Protein AF-A0A7Z0Q875-F1 (afdb_monomer)

Solvent-accessible surface area (backbone atoms only — not comparable to full-atom values): 11806 Å² total; per-residue (Å²): 141,84,88,82,81,82,79,84,76,78,66,76,66,61,63,55,56,53,55,59,56,62,68,72,67,71,73,80,78,76,86,66,82,82,68,66,84,81,60,68,90,63,85,74,82,88,53,84,86,43,73,67,39,52,44,59,70,94,70,75,72,74,51,96,77,54,92,65,69,73,63,56,49,52,52,51,47,52,50,38,37,48,47,17,36,56,19,32,34,28,87,96,45,49,70,34,46,32,83,89,55,56,68,81,57,76,100,52,60,31,11,60,32,49,46,81,42,68,65,45,55,58,38,76,94,74,42,82,50,54,62,84,74,52,81,63,33,73,38,70,78,34,41,92,75,27,98,56,67,83,66,55,86,57,51,86,74,92,72,80,74,79,72,78,81,84,80,80,76,86,81,82,79,89,87,78,86,134

Foldseek 3Di:
DDDDDDDDDPPPVVVVVVVVVVVVPPPPPPVDDDDDPPDDLDDDPDDQLDLQLLDQDRDQDDDPPNPDDSVRSVVSNVVSNVSNQQAFADPLDALGHDSVDRSPDPPGDGNVLRFDAPQQCQAPPRDGHDDGSDPDGPCVVVLVPDLHNPDDRNDHDDDDDPDPVPPDDDDDDDDDDD

Radius of gyration: 28.18 Å; Cα contacts (8 Å, |Δi|>4): 164; chains: 1; bounding box: 65×61×82 Å

Mean predicted aligned error: 15.25 Å

Sequence (178 aa):
MRNVRARYRFPTGALVAIWLLICRFSTAAAAQEACPSPVPLSVPPPNLSAPAATLVPSDVCIPASTPGNPIAFFDDYSWRAFIALVWPALSGQRGAPDPNQPIMAIDVPLVFETYKSDWETFQTNGTPPSAFDSNTSFWTSHPSLSPCPQAKRGDFCLHRYPSLATSVWPALGTWYPS

Organism: NCBI:txid2823807

pLDDT: mean 73.91, std 16.32, range [30.59, 94.81]

Structure (mmCIF, N/CA/C/O backbone):
data_AF-A0A7Z0Q875-F1
#
_entry.id   AF-A0A7Z0Q875-F1
#
loop_
_atom_site.group_PDB
_atom_site.id
_atom_site.type_symbol
_atom_site.label_atom_id
_atom_site.label_alt_id
_atom_site.label_comp_id
_atom_site.label_asym_id
_atom_site.label_entity_id
_atom_site.label_seq_id
_atom_site.pdbx_PDB_ins_code
_atom_site.Cartn_x
_atom_site.Cartn_y
_atom_site.Cartn_z
_atom_site.occupancy
_atom_site.B_iso_or_equiv
_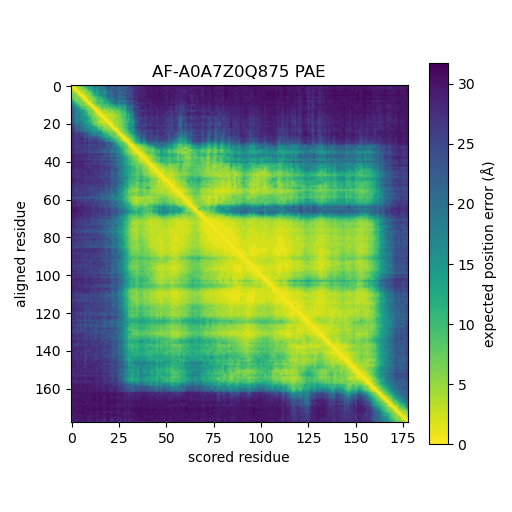atom_site.auth_seq_id
_atom_site.auth_comp_id
_atom_site.auth_asym_id
_atom_site.auth_atom_id
_atom_site.pdbx_PDB_model_num
ATOM 1 N N . MET A 1 1 ? 48.222 -22.210 62.711 1.00 41.66 1 MET A N 1
ATOM 2 C CA . MET A 1 1 ? 47.938 -21.403 61.503 1.00 41.66 1 MET A CA 1
ATOM 3 C C . MET A 1 1 ? 48.520 -22.125 60.287 1.00 41.66 1 MET A C 1
ATOM 5 O O . MET A 1 1 ? 49.732 -22.129 60.126 1.00 41.66 1 MET A O 1
ATOM 9 N N . ARG A 1 2 ? 47.699 -22.832 59.493 1.00 43.38 2 ARG A N 1
ATOM 10 C CA . ARG A 1 2 ? 48.126 -23.485 58.237 1.00 43.38 2 ARG A CA 1
ATOM 11 C C . ARG A 1 2 ? 47.447 -22.770 57.070 1.00 43.38 2 ARG A C 1
ATOM 13 O O . ARG A 1 2 ? 46.228 -22.791 56.970 1.00 43.38 2 ARG A O 1
ATOM 20 N N . ASN A 1 3 ? 48.249 -22.128 56.226 1.00 42.47 3 ASN A N 1
ATOM 21 C CA . ASN A 1 3 ? 47.802 -21.458 55.009 1.00 42.47 3 ASN A CA 1
ATOM 22 C C . ASN A 1 3 ? 47.548 -22.492 53.904 1.00 42.47 3 ASN A C 1
ATOM 24 O O . ASN A 1 3 ? 48.483 -23.165 53.470 1.00 42.47 3 ASN A O 1
ATOM 28 N N . VAL A 1 4 ? 46.307 -22.593 53.425 1.00 53.03 4 VAL A N 1
ATOM 29 C CA . VAL A 1 4 ? 45.954 -23.363 52.224 1.00 53.03 4 VAL A CA 1
ATOM 30 C C . VAL A 1 4 ? 45.915 -22.394 51.042 1.00 53.03 4 VAL A C 1
ATOM 32 O O . VAL A 1 4 ? 45.040 -21.538 50.962 1.00 53.03 4 VAL A O 1
ATOM 35 N N . ARG A 1 5 ? 46.880 -22.502 50.122 1.00 55.81 5 ARG A N 1
ATOM 36 C CA . ARG A 1 5 ? 46.852 -21.777 48.841 1.00 55.81 5 ARG A CA 1
ATOM 37 C C . ARG A 1 5 ? 46.064 -22.600 47.821 1.00 55.81 5 ARG A C 1
ATOM 39 O O . ARG A 1 5 ? 46.557 -23.626 47.354 1.00 55.81 5 ARG A O 1
ATOM 46 N N . ALA A 1 6 ? 44.865 -22.142 47.464 1.00 48.88 6 ALA A N 1
ATOM 47 C CA . ALA A 1 6 ? 44.088 -22.695 46.358 1.00 48.88 6 ALA A CA 1
ATOM 48 C C . ALA A 1 6 ? 44.759 -22.333 45.022 1.00 48.88 6 ALA A C 1
ATOM 50 O O . ALA A 1 6 ? 44.905 -21.160 44.682 1.00 48.88 6 ALA A O 1
ATOM 51 N N . ARG A 1 7 ? 45.197 -23.343 44.264 1.00 58.56 7 ARG A N 1
ATOM 52 C CA . ARG A 1 7 ? 45.667 -23.167 42.886 1.00 58.56 7 ARG A CA 1
ATOM 53 C C . ARG A 1 7 ? 44.452 -23.226 41.960 1.00 58.56 7 ARG A C 1
ATOM 55 O O . ARG A 1 7 ? 43.941 -24.311 41.701 1.00 58.56 7 ARG A O 1
ATOM 62 N N . TYR A 1 8 ? 44.000 -22.079 41.457 1.00 55.22 8 TYR A N 1
ATOM 63 C CA . TYR A 1 8 ? 43.028 -22.035 40.364 1.00 55.22 8 TYR A CA 1
ATOM 64 C C . TYR A 1 8 ? 43.712 -22.481 39.069 1.00 55.22 8 TYR A C 1
ATOM 66 O O . TYR A 1 8 ? 44.535 -21.765 38.500 1.00 55.22 8 TYR A O 1
ATOM 74 N N . ARG A 1 9 ? 43.396 -23.697 38.618 1.00 60.41 9 ARG A N 1
ATOM 75 C CA . ARG A 1 9 ? 43.806 -24.222 37.315 1.00 60.41 9 ARG A CA 1
ATOM 76 C C . ARG A 1 9 ? 42.690 -23.885 36.328 1.00 60.41 9 ARG A C 1
ATOM 78 O O . ARG A 1 9 ? 41.696 -24.598 36.263 1.00 60.41 9 ARG A O 1
ATOM 85 N N . PHE A 1 10 ? 42.824 -22.765 35.621 1.00 52.47 10 PHE A N 1
ATOM 86 C CA . PHE A 1 10 ? 41.885 -22.392 34.561 1.00 52.47 10 PHE A CA 1
ATOM 87 C C . PHE A 1 10 ? 41.946 -23.444 33.439 1.00 52.47 10 PHE A C 1
ATOM 89 O O . PHE A 1 10 ? 43.029 -23.671 32.891 1.00 52.47 10 PHE A O 1
ATOM 96 N N . PRO A 1 11 ? 40.835 -24.127 33.101 1.00 53.75 11 PRO A N 1
ATOM 97 C CA . PRO A 1 11 ? 40.831 -25.109 32.029 1.00 53.75 11 PRO A CA 1
ATOM 98 C C . PRO A 1 11 ? 40.880 -24.376 30.685 1.00 53.75 11 PRO A C 1
ATOM 100 O O . PRO A 1 11 ? 39.898 -23.792 30.233 1.00 53.75 11 PRO A O 1
ATOM 103 N N . THR A 1 12 ? 42.030 -24.436 30.021 1.00 56.25 12 THR A N 1
ATOM 104 C CA . THR A 1 12 ? 42.274 -23.892 28.673 1.00 56.25 12 THR A CA 1
ATOM 105 C C . THR A 1 12 ? 41.317 -24.436 27.601 1.00 56.25 12 THR A C 1
ATOM 107 O O . THR A 1 12 ? 41.170 -23.821 26.550 1.00 56.25 12 THR A O 1
ATOM 110 N N . GLY A 1 13 ? 40.612 -25.543 27.865 1.00 54.22 13 GLY A N 1
ATOM 111 C CA . GLY A 1 13 ? 39.627 -26.126 26.945 1.00 54.22 13 GLY A CA 1
ATOM 112 C C . GLY A 1 13 ? 38.305 -25.356 26.828 1.00 54.22 13 GLY A C 1
ATOM 113 O O . GLY A 1 13 ? 37.653 -25.434 25.790 1.00 54.22 13 GLY A O 1
ATOM 114 N N . ALA A 1 14 ? 37.911 -24.578 27.844 1.00 54.41 14 ALA A N 1
ATOM 115 C CA . ALA A 1 14 ? 36.612 -23.893 27.842 1.00 54.41 14 ALA A CA 1
ATOM 116 C C . ALA A 1 14 ? 36.557 -22.711 26.854 1.00 54.41 14 ALA A C 1
ATOM 118 O O . ALA A 1 14 ? 35.517 -22.451 26.256 1.00 54.41 14 ALA A O 1
ATOM 119 N N . LEU A 1 15 ? 37.683 -22.028 26.625 1.00 54.03 15 LEU A N 1
ATOM 120 C CA . LEU A 1 15 ? 37.751 -20.869 25.725 1.00 54.03 15 LEU A CA 1
ATOM 121 C C . LEU A 1 15 ? 37.732 -21.265 24.239 1.00 54.03 15 LEU A C 1
ATOM 123 O O . LEU A 1 15 ? 37.175 -20.539 23.419 1.00 54.03 15 LEU A O 1
ATOM 127 N N . VAL A 1 16 ? 38.274 -22.439 23.892 1.00 59.19 16 VAL A N 1
ATOM 128 C CA . VAL A 1 16 ? 38.272 -22.960 22.511 1.00 59.19 16 VAL A CA 1
ATOM 129 C C . VAL A 1 16 ? 36.871 -23.424 22.098 1.00 59.19 16 VAL A C 1
ATOM 131 O O . VAL A 1 16 ? 36.443 -23.175 20.972 1.00 59.19 16 VAL A O 1
ATOM 134 N N . ALA A 1 17 ? 36.120 -24.041 23.017 1.00 56.81 17 ALA A N 1
ATOM 135 C CA . ALA A 1 17 ? 34.749 -24.481 22.757 1.00 56.81 17 ALA A CA 1
ATOM 136 C C . ALA A 1 17 ? 33.788 -23.302 22.509 1.00 56.81 17 ALA A C 1
ATOM 138 O O . ALA A 1 17 ? 32.924 -23.392 21.640 1.00 56.81 17 ALA A O 1
ATOM 139 N N . ILE A 1 18 ? 33.976 -22.180 23.215 1.00 58.97 18 ILE A N 1
ATOM 140 C CA . ILE A 1 18 ? 33.187 -20.952 23.019 1.00 58.97 18 ILE A CA 1
ATOM 141 C C . ILE A 1 18 ? 33.501 -20.311 21.656 1.00 58.97 18 ILE A C 1
ATOM 143 O O . ILE A 1 18 ? 32.584 -19.903 20.950 1.00 58.97 18 ILE A O 1
ATOM 147 N N . TRP A 1 19 ? 34.769 -20.304 21.229 1.00 57.16 19 TRP A N 1
ATOM 148 C CA . TRP A 1 19 ? 35.164 -19.803 19.904 1.00 57.16 19 TRP A CA 1
ATOM 149 C C . TRP A 1 19 ? 34.600 -20.645 18.746 1.00 57.16 19 TRP A C 1
ATOM 151 O O . TRP A 1 19 ? 34.131 -20.098 17.750 1.00 57.16 19 TRP A O 1
ATOM 161 N N . LEU A 1 20 ? 34.572 -21.974 18.890 1.00 57.72 20 LEU A N 1
ATOM 162 C CA . LEU A 1 20 ? 33.989 -22.874 17.884 1.00 57.72 20 LEU A CA 1
ATOM 163 C C . LEU A 1 20 ? 32.456 -22.780 17.803 1.00 57.72 20 LEU A C 1
ATOM 165 O O . LEU A 1 20 ? 31.889 -23.024 16.737 1.00 57.72 20 LEU A O 1
ATOM 169 N N . LEU A 1 21 ? 31.786 -22.405 18.897 1.00 56.56 21 LEU A N 1
ATOM 170 C CA . LEU A 1 21 ? 30.341 -22.157 18.923 1.00 56.56 21 LEU A CA 1
ATOM 171 C C . LEU A 1 21 ? 29.965 -20.834 18.240 1.00 56.56 21 LEU A C 1
ATOM 173 O O . LEU A 1 21 ? 28.962 -20.793 17.535 1.00 56.56 21 LEU A O 1
ATOM 177 N N . ILE A 1 22 ? 30.786 -19.785 18.362 1.00 57.06 22 ILE A N 1
ATOM 178 C CA . ILE A 1 22 ? 30.522 -18.475 17.737 1.00 57.06 22 ILE A CA 1
ATOM 179 C C . ILE A 1 22 ? 30.646 -18.539 16.201 1.00 57.06 22 ILE A C 1
ATOM 181 O O . ILE A 1 22 ? 29.853 -17.920 15.497 1.00 57.06 22 ILE A O 1
ATOM 185 N N . CYS A 1 23 ? 31.549 -19.357 15.648 1.00 51.50 23 CYS A N 1
ATOM 186 C CA . CYS A 1 23 ? 31.702 -19.494 14.189 1.00 51.50 23 CYS A CA 1
ATOM 187 C C . CYS A 1 23 ? 30.622 -20.349 13.494 1.00 51.50 23 CYS A C 1
ATOM 189 O O . CYS A 1 23 ? 30.580 -20.382 12.265 1.00 51.50 23 CYS A O 1
ATOM 191 N N . ARG A 1 24 ? 29.751 -21.052 14.233 1.00 51.66 24 ARG A N 1
ATOM 192 C CA . ARG A 1 24 ? 28.657 -21.859 13.648 1.00 51.66 24 ARG A CA 1
ATOM 193 C C . ARG A 1 24 ? 27.359 -21.075 13.432 1.00 51.66 24 ARG A C 1
ATOM 195 O O . ARG A 1 24 ? 26.462 -21.596 12.779 1.00 51.66 24 ARG A O 1
ATOM 202 N N . PHE A 1 25 ? 27.273 -19.842 13.931 1.00 51.06 25 PHE A N 1
ATOM 203 C CA . PHE A 1 25 ? 26.105 -18.965 13.780 1.00 51.06 25 PHE A CA 1
ATOM 204 C C . PHE A 1 25 ? 26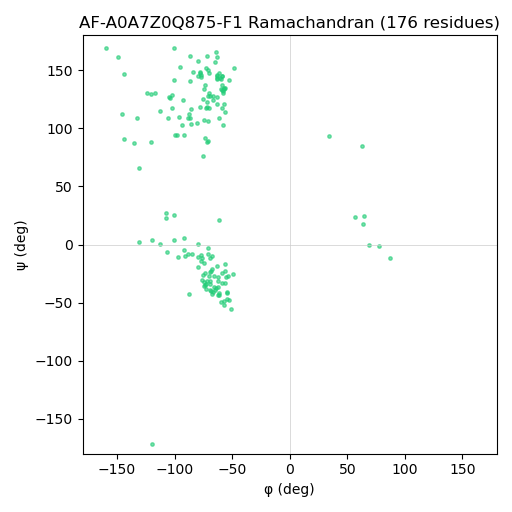.339 -17.811 12.797 1.00 51.06 25 PHE A C 1
ATOM 206 O O . PHE A 1 25 ? 25.684 -16.778 12.884 1.00 51.06 25 PHE A O 1
ATOM 213 N N . SER A 1 26 ? 27.232 -17.979 11.819 1.00 50.88 26 SER A N 1
ATOM 214 C CA . SER A 1 26 ? 27.236 -17.110 10.641 1.00 50.88 26 SER A CA 1
ATOM 215 C C . SER A 1 26 ? 26.074 -17.508 9.734 1.00 50.88 26 SER A C 1
ATOM 217 O O . SER A 1 26 ? 26.259 -18.185 8.724 1.00 50.88 26 SER A O 1
ATOM 219 N N . THR A 1 27 ? 24.851 -17.123 10.100 1.00 58.81 27 THR A N 1
ATOM 220 C CA . THR A 1 27 ? 23.771 -17.037 9.117 1.00 58.81 27 THR A CA 1
ATOM 221 C C . THR A 1 27 ? 24.214 -16.008 8.090 1.00 58.81 27 THR A C 1
ATOM 223 O O . THR A 1 27 ? 24.307 -14.822 8.404 1.00 58.81 27 THR A O 1
ATOM 226 N N . ALA A 1 28 ? 24.550 -16.461 6.883 1.00 58.28 28 ALA A N 1
ATOM 227 C CA . ALA A 1 28 ? 24.697 -15.570 5.748 1.00 58.28 28 ALA A CA 1
ATOM 228 C C . ALA A 1 28 ? 23.356 -14.847 5.581 1.00 58.28 28 ALA A C 1
ATOM 230 O O . ALA A 1 28 ? 22.371 -15.440 5.145 1.00 58.28 28 ALA A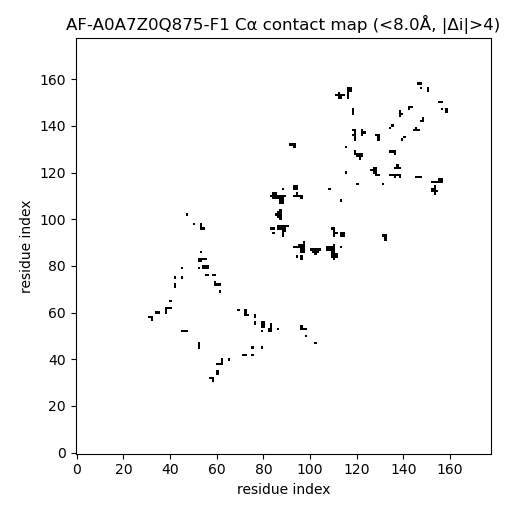 O 1
ATOM 231 N N . ALA A 1 29 ? 23.297 -13.591 6.014 1.00 50.16 29 ALA A N 1
ATOM 232 C CA . ALA A 1 29 ? 22.167 -12.725 5.749 1.00 50.16 29 ALA A CA 1
ATOM 233 C C . ALA A 1 29 ? 22.208 -12.386 4.256 1.00 50.16 29 ALA A C 1
ATOM 235 O O . ALA A 1 29 ? 22.860 -11.429 3.843 1.00 50.16 29 ALA A O 1
ATOM 236 N N . ALA A 1 30 ? 21.562 -13.205 3.428 1.00 53.69 30 ALA A N 1
ATOM 237 C CA . ALA A 1 30 ? 21.186 -12.785 2.088 1.00 53.69 30 ALA A CA 1
ATOM 238 C C . ALA A 1 30 ? 20.033 -11.785 2.252 1.00 53.69 30 ALA A C 1
ATOM 240 O O . ALA A 1 30 ? 18.875 -12.174 2.341 1.00 53.69 30 ALA A O 1
ATOM 241 N N . ALA A 1 31 ? 20.374 -10.505 2.420 1.00 59.62 31 ALA A N 1
ATOM 242 C CA . ALA A 1 31 ? 19.398 -9.432 2.612 1.00 59.62 31 ALA A CA 1
ATOM 243 C C . ALA A 1 31 ? 18.712 -9.004 1.300 1.00 59.62 31 ALA A C 1
ATOM 245 O O . ALA A 1 31 ? 17.684 -8.339 1.355 1.00 59.62 31 ALA A O 1
ATOM 246 N N . GLN A 1 32 ? 19.254 -9.409 0.145 1.00 57.75 32 GLN A N 1
ATOM 247 C CA . GLN A 1 32 ? 18.769 -9.019 -1.176 1.00 57.75 32 GLN A CA 1
ATOM 248 C C . GLN A 1 32 ? 18.346 -10.249 -1.988 1.00 57.75 32 GLN A C 1
ATOM 250 O O . GLN A 1 32 ? 19.120 -11.205 -2.106 1.00 57.75 32 GLN A O 1
ATOM 255 N N . GLU A 1 33 ? 17.141 -10.224 -2.566 1.00 66.69 33 GLU A N 1
ATOM 256 C CA . GLU A 1 33 ? 16.760 -11.199 -3.590 1.00 66.69 33 GLU A CA 1
ATOM 257 C C . GLU A 1 33 ? 17.665 -11.055 -4.820 1.00 66.69 33 GLU A C 1
ATOM 259 O O . GLU A 1 33 ? 18.080 -9.960 -5.201 1.00 66.69 33 GLU A O 1
ATOM 264 N N . ALA A 1 34 ? 18.008 -12.185 -5.441 1.00 68.56 34 ALA A N 1
ATOM 265 C CA . ALA A 1 34 ? 18.858 -12.182 -6.621 1.00 68.56 34 ALA A CA 1
ATOM 266 C C . ALA A 1 34 ? 18.107 -11.585 -7.817 1.00 68.56 34 ALA A C 1
ATOM 268 O O . ALA A 1 34 ? 17.000 -12.013 -8.147 1.00 68.56 34 ALA A O 1
ATOM 269 N N . CYS A 1 35 ? 18.739 -10.633 -8.500 1.00 71.81 35 CYS A N 1
ATOM 270 C CA . CYS A 1 35 ? 18.150 -10.012 -9.674 1.00 71.81 35 CYS A CA 1
ATOM 271 C C . CYS A 1 35 ? 17.877 -11.019 -10.799 1.00 71.81 35 CYS A C 1
ATOM 273 O O . CYS A 1 35 ? 18.698 -11.914 -11.040 1.00 71.81 35 CYS A O 1
ATOM 275 N N . PRO A 1 36 ? 16.764 -10.853 -11.538 1.00 72.31 36 PRO A N 1
ATOM 276 C CA . PRO A 1 36 ? 16.493 -11.667 -12.710 1.00 72.31 36 PRO A CA 1
ATOM 277 C C . PRO A 1 36 ? 17.617 -11.486 -13.738 1.00 72.31 36 PRO A C 1
ATOM 279 O O . PRO A 1 36 ? 18.055 -10.370 -14.018 1.00 72.31 36 PRO A O 1
ATOM 282 N N . SER A 1 37 ? 18.097 -12.603 -14.286 1.00 71.75 37 SER A N 1
ATOM 283 C CA . SER A 1 37 ? 19.141 -12.631 -15.310 1.00 71.75 37 SER A CA 1
ATOM 284 C C . SER A 1 37 ? 18.519 -12.944 -16.677 1.00 71.75 37 SER A C 1
ATOM 286 O O . SER A 1 37 ? 17.831 -13.962 -16.789 1.00 71.75 37 SER A O 1
ATOM 288 N N . PRO A 1 38 ? 18.753 -12.127 -17.721 1.00 72.38 38 PRO A N 1
ATOM 289 C CA . PRO A 1 38 ? 19.598 -10.931 -17.739 1.00 72.38 38 PRO A CA 1
ATOM 290 C C . PRO A 1 38 ? 18.904 -9.700 -17.135 1.00 72.38 38 PRO A C 1
ATOM 292 O O . PRO A 1 38 ? 17.708 -9.491 -17.335 1.00 72.38 38 PRO A O 1
ATOM 295 N N . VAL A 1 39 ? 19.674 -8.844 -16.455 1.00 70.19 39 VAL A N 1
ATOM 296 C CA . VAL A 1 39 ? 19.160 -7.553 -15.973 1.00 70.19 39 VAL A CA 1
ATOM 297 C C . VAL A 1 39 ? 18.958 -6.623 -17.180 1.00 70.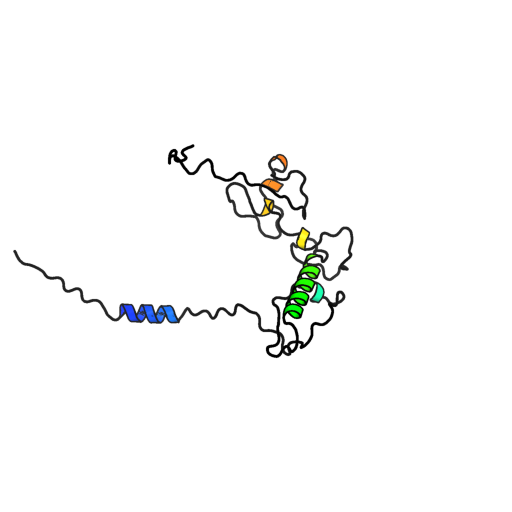19 39 VAL A C 1
ATOM 299 O O . VAL A 1 39 ? 19.894 -6.465 -17.973 1.00 70.19 39 VAL A O 1
ATOM 302 N N . PRO A 1 40 ? 17.775 -6.005 -17.356 1.00 70.44 40 PRO A N 1
ATOM 303 C CA . PRO A 1 40 ? 17.530 -5.083 -18.461 1.00 70.44 40 PRO A CA 1
ATOM 304 C C . PRO A 1 40 ? 18.509 -3.902 -18.439 1.00 70.44 40 PRO A C 1
ATOM 306 O O . PRO A 1 40 ? 18.710 -3.270 -17.406 1.00 70.44 40 PRO A O 1
ATOM 309 N N . LEU A 1 41 ? 19.097 -3.574 -19.594 1.00 70.31 41 LEU A N 1
ATOM 310 C CA . LEU A 1 41 ? 20.022 -2.436 -19.741 1.00 70.31 41 LEU A CA 1
ATOM 311 C C . LEU A 1 41 ? 19.307 -1.073 -19.780 1.00 70.31 41 LEU A C 1
ATOM 313 O O . LEU A 1 41 ? 19.956 -0.032 -19.704 1.00 70.31 41 LEU A O 1
ATOM 317 N N . SER A 1 42 ? 17.980 -1.078 -19.913 1.00 73.38 42 SER A N 1
ATOM 318 C CA . SER A 1 42 ? 17.122 0.105 -19.935 1.00 73.38 42 SER A CA 1
ATOM 319 C C . SER A 1 42 ? 15.801 -0.190 -19.233 1.00 73.38 42 SER A C 1
ATOM 321 O O . SER A 1 42 ? 15.282 -1.303 -19.343 1.00 73.38 42 SER A O 1
ATOM 323 N N . VAL A 1 43 ? 15.234 0.820 -18.579 1.00 76.81 43 VAL A N 1
ATOM 324 C CA . VAL A 1 43 ? 13.920 0.748 -17.932 1.00 76.81 43 VAL A CA 1
ATOM 325 C C . VAL A 1 43 ? 12.815 0.732 -18.998 1.00 76.81 43 VAL A C 1
ATOM 327 O O . VAL A 1 43 ? 12.706 1.699 -19.759 1.00 76.81 43 VAL A O 1
ATOM 330 N N . PRO A 1 44 ? 12.006 -0.339 -19.104 1.00 76.31 44 PRO A N 1
ATOM 331 C CA . PRO A 1 44 ? 10.840 -0.339 -19.977 1.00 76.31 44 PRO A CA 1
ATOM 332 C C . PRO A 1 44 ? 9.726 0.546 -19.391 1.00 76.31 44 PRO A C 1
ATOM 334 O O . PRO A 1 44 ? 9.624 0.674 -18.173 1.00 76.31 44 PRO A O 1
ATOM 337 N N . PRO A 1 45 ? 8.846 1.130 -20.223 1.00 78.19 45 PRO A N 1
ATOM 338 C CA . PRO A 1 45 ? 7.683 1.847 -19.715 1.00 78.19 45 PRO A CA 1
ATOM 339 C C . PRO A 1 45 ? 6.760 0.906 -18.912 1.00 78.19 45 PRO A C 1
ATOM 341 O O . PRO A 1 45 ? 6.638 -0.276 -19.256 1.00 78.19 45 PRO A O 1
ATOM 344 N N . PRO A 1 46 ? 6.070 1.413 -17.873 1.00 78.69 46 PRO A N 1
ATOM 345 C CA . PRO A 1 46 ? 5.177 0.608 -17.046 1.00 78.69 46 PRO A CA 1
ATOM 346 C C . PRO A 1 46 ? 4.004 0.070 -17.875 1.00 78.69 46 PRO A C 1
ATOM 348 O O . PRO A 1 46 ? 3.280 0.826 -18.525 1.00 78.69 46 PRO A O 1
ATOM 351 N N . ASN A 1 47 ? 3.788 -1.246 -17.832 1.00 83.19 47 ASN A N 1
ATOM 352 C CA . ASN A 1 47 ? 2.663 -1.896 -18.501 1.00 83.19 47 ASN A CA 1
ATOM 353 C C . ASN A 1 47 ? 1.518 -2.143 -17.513 1.00 83.19 47 ASN A C 1
ATOM 355 O O . ASN A 1 47 ? 1.477 -3.184 -16.863 1.00 83.19 47 ASN A O 1
ATOM 359 N N . LEU A 1 48 ? 0.561 -1.215 -17.457 1.00 84.44 48 LEU A N 1
ATOM 360 C CA . LEU A 1 48 ? -0.611 -1.303 -16.574 1.00 84.44 48 LEU A CA 1
ATOM 361 C C . LEU A 1 48 ? -1.584 -2.439 -16.939 1.00 84.44 48 LEU A C 1
ATOM 363 O O . LEU A 1 48 ? -2.512 -2.705 -16.193 1.00 84.44 48 LEU A O 1
ATOM 367 N N . SER A 1 49 ? -1.420 -3.101 -18.086 1.00 82.50 49 SER A N 1
ATOM 368 C CA . SER A 1 49 ? -2.256 -4.251 -18.467 1.00 82.50 49 SER A CA 1
ATOM 369 C C . SER A 1 49 ? -1.672 -5.590 -18.011 1.00 82.50 49 SER A C 1
ATOM 371 O O . SER A 1 49 ? -2.332 -6.619 -18.127 1.00 82.50 49 SER A O 1
ATOM 373 N N . ALA A 1 50 ? -0.427 -5.608 -17.527 1.00 80.44 50 ALA A N 1
ATOM 374 C CA . ALA A 1 50 ? 0.206 -6.822 -17.033 1.00 80.44 50 ALA A CA 1
ATOM 375 C C . ALA A 1 50 ? -0.139 -7.045 -15.549 1.00 80.44 50 ALA A C 1
ATOM 377 O O . ALA A 1 50 ? -0.052 -6.095 -14.773 1.00 80.44 50 ALA A O 1
ATOM 378 N N . PRO A 1 51 ? -0.393 -8.293 -15.103 1.00 76.12 51 PRO A N 1
ATOM 379 C CA . PRO A 1 51 ? -0.591 -8.595 -13.681 1.00 76.12 51 PRO A CA 1
ATOM 380 C C . PRO A 1 51 ? 0.571 -8.135 -12.793 1.00 76.12 51 PRO A C 1
ATOM 382 O O . PRO A 1 51 ? 0.377 -7.796 -11.637 1.00 76.12 51 PRO A O 1
ATOM 385 N N . ALA A 1 52 ? 1.788 -8.066 -13.340 1.00 79.62 52 ALA A N 1
ATOM 386 C CA . ALA A 1 52 ? 2.960 -7.571 -12.623 1.00 79.62 52 ALA A CA 1
ATOM 387 C C . ALA A 1 52 ? 2.862 -6.090 -12.203 1.00 79.62 52 ALA A C 1
ATOM 389 O O . ALA A 1 52 ? 3.613 -5.677 -11.325 1.00 79.62 52 ALA A O 1
ATOM 390 N N . ALA A 1 53 ? 1.966 -5.294 -12.801 1.00 81.31 53 ALA A N 1
ATOM 391 C CA . ALA A 1 53 ? 1.746 -3.900 -12.409 1.00 81.31 53 ALA A CA 1
ATOM 392 C C . ALA A 1 53 ? 1.116 -3.761 -11.018 1.00 81.31 53 ALA A C 1
ATOM 394 O O . ALA A 1 53 ? 1.252 -2.713 -10.395 1.00 81.31 53 ALA A O 1
ATOM 395 N N . THR A 1 54 ? 0.460 -4.812 -10.521 1.00 84.31 54 THR A N 1
ATOM 396 C CA . THR A 1 54 ? -0.122 -4.820 -9.178 1.00 84.31 54 THR A CA 1
ATOM 397 C C . THR A 1 54 ? 0.890 -5.211 -8.103 1.00 84.31 54 THR A C 1
ATOM 399 O O . THR A 1 54 ? 0.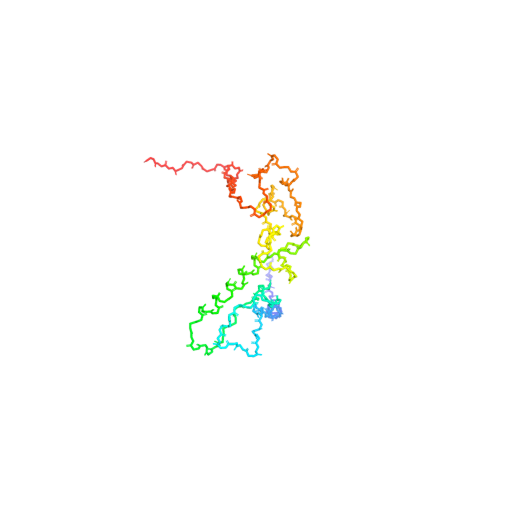603 -5.111 -6.918 1.00 84.31 54 THR A O 1
ATOM 402 N N . LEU A 1 55 ? 2.095 -5.644 -8.474 1.00 86.25 55 LEU A N 1
ATOM 403 C CA . LEU A 1 55 ? 3.094 -6.115 -7.522 1.00 86.25 55 LEU A CA 1
ATOM 404 C C . LEU A 1 55 ? 4.154 -5.040 -7.282 1.00 86.25 55 LEU A C 1
ATOM 406 O O . LEU A 1 55 ? 4.774 -4.538 -8.223 1.00 86.25 55 LEU A O 1
ATOM 410 N N . VAL A 1 56 ? 4.410 -4.735 -6.008 1.00 86.25 56 VAL A N 1
ATOM 411 C CA . VAL A 1 56 ? 5.596 -3.966 -5.619 1.00 86.25 56 VAL A CA 1
ATOM 412 C C . VAL A 1 56 ? 6.821 -4.840 -5.911 1.00 86.25 56 VAL A C 1
ATOM 414 O O . VAL A 1 56 ? 6.869 -5.977 -5.434 1.00 86.25 56 VAL A O 1
ATOM 417 N N . PRO A 1 57 ? 7.800 -4.367 -6.703 1.00 84.00 57 PRO A N 1
ATOM 418 C CA . PRO A 1 57 ? 9.037 -5.114 -6.909 1.00 84.00 57 PRO A CA 1
ATOM 419 C C . PRO A 1 57 ? 9.733 -5.341 -5.564 1.00 84.00 57 PRO A C 1
ATOM 421 O O . PRO A 1 57 ? 9.681 -4.474 -4.698 1.00 84.00 57 PRO A O 1
ATOM 424 N N . SER A 1 58 ? 10.397 -6.479 -5.374 1.00 83.81 58 SER A N 1
ATOM 425 C CA . SER A 1 58 ? 11.118 -6.743 -4.124 1.00 83.81 58 SER A CA 1
ATOM 426 C C . SER A 1 58 ? 12.346 -5.850 -3.950 1.00 83.81 58 SER A C 1
ATOM 428 O O . SER A 1 58 ? 12.689 -5.507 -2.821 1.00 83.81 58 SER A O 1
ATOM 430 N N . ASP A 1 59 ? 12.991 -5.459 -5.054 1.00 82.38 59 ASP A N 1
ATOM 431 C CA . ASP A 1 59 ? 14.187 -4.624 -5.038 1.00 82.38 59 ASP A CA 1
ATOM 432 C C . ASP A 1 59 ? 14.450 -3.906 -6.377 1.00 82.38 59 ASP A C 1
ATOM 434 O O . ASP A 1 59 ? 13.835 -4.200 -7.411 1.00 82.38 59 ASP A O 1
ATOM 438 N N . VAL A 1 60 ? 15.398 -2.966 -6.358 1.00 83.62 60 VAL A N 1
ATOM 439 C CA . VAL A 1 60 ? 15.947 -2.283 -7.530 1.00 83.62 60 VAL A CA 1
ATOM 440 C C . VAL A 1 60 ? 17.119 -3.077 -8.102 1.00 83.62 60 VAL A C 1
ATOM 442 O O . VAL A 1 60 ? 18.208 -3.130 -7.535 1.00 83.62 60 VAL A O 1
ATOM 445 N N . CYS A 1 61 ? 16.934 -3.625 -9.298 1.00 80.25 61 CYS A N 1
ATOM 446 C CA . CYS A 1 61 ? 17.990 -4.346 -9.997 1.00 80.25 61 CYS A CA 1
ATOM 447 C C . CYS A 1 61 ? 18.771 -3.442 -10.947 1.00 80.25 61 CYS A C 1
ATOM 449 O O . CYS A 1 61 ? 18.312 -3.150 -12.050 1.00 80.25 61 CYS A O 1
ATOM 451 N N . ILE A 1 62 ? 19.973 -3.036 -10.528 1.00 78.12 62 ILE A N 1
ATOM 452 C CA . ILE A 1 62 ? 20.873 -2.182 -11.312 1.00 78.12 62 ILE A CA 1
ATOM 453 C C . ILE A 1 62 ? 21.984 -3.048 -11.933 1.00 78.12 62 ILE A C 1
ATOM 455 O O . ILE A 1 62 ? 22.783 -3.634 -11.197 1.00 78.12 62 ILE A O 1
ATOM 459 N N . PRO A 1 63 ? 22.088 -3.138 -13.272 1.00 76.94 63 PRO A N 1
ATOM 460 C CA . PRO A 1 63 ? 23.210 -3.809 -13.919 1.00 76.94 63 PRO A CA 1
ATOM 461 C C . PRO A 1 63 ? 24.550 -3.166 -13.534 1.00 76.94 63 PRO A C 1
ATOM 463 O O . PRO A 1 63 ? 24.698 -1.943 -13.581 1.00 76.94 63 PRO A O 1
ATOM 466 N N . ALA A 1 64 ? 25.569 -3.985 -13.252 1.00 75.06 64 ALA A N 1
ATOM 467 C CA . ALA A 1 64 ? 26.915 -3.503 -12.914 1.00 75.06 64 ALA A CA 1
ATOM 468 C C . ALA A 1 64 ? 27.554 -2.635 -14.020 1.00 75.06 64 ALA A C 1
ATOM 470 O O . ALA A 1 64 ? 28.416 -1.808 -13.740 1.00 75.06 64 ALA A O 1
ATOM 471 N N . SER A 1 65 ? 27.127 -2.813 -15.273 1.00 70.94 65 SER A N 1
ATOM 472 C CA . SER A 1 65 ? 27.632 -2.105 -16.453 1.00 70.94 65 SER A CA 1
ATOM 473 C C . SER A 1 65 ? 26.656 -1.065 -17.008 1.00 70.94 65 SER A C 1
ATOM 475 O O . SER A 1 65 ? 26.729 -0.752 -18.194 1.00 70.94 65 SER A O 1
ATOM 477 N N . THR A 1 66 ? 25.726 -0.554 -16.193 1.00 68.88 66 THR A N 1
ATOM 478 C CA . THR A 1 66 ? 24.728 0.432 -16.636 1.00 68.88 66 THR A CA 1
ATOM 479 C C . THR A 1 66 ? 25.418 1.668 -17.236 1.00 68.88 66 THR A C 1
ATOM 481 O O . THR A 1 66 ? 26.078 2.402 -16.504 1.00 68.88 66 THR A O 1
ATOM 484 N N . PRO A 1 67 ? 25.268 1.942 -18.547 1.00 65.38 67 PRO A N 1
ATOM 485 C CA . PRO A 1 67 ? 25.922 3.079 -19.202 1.00 65.38 67 PRO A CA 1
ATOM 486 C C . PRO A 1 67 ? 25.204 4.423 -18.958 1.00 65.38 67 PRO A C 1
ATOM 488 O O . PRO A 1 67 ? 25.622 5.449 -19.487 1.00 65.38 67 PRO A O 1
ATOM 491 N N . GLY A 1 68 ? 24.108 4.419 -18.193 1.00 70.88 68 GLY A N 1
ATOM 492 C CA . GLY A 1 68 ? 23.258 5.574 -17.897 1.00 70.88 68 GLY A CA 1
ATOM 493 C C . GLY A 1 68 ? 23.181 5.911 -16.405 1.00 70.88 68 GLY A C 1
ATOM 494 O O . GLY A 1 68 ? 23.903 5.351 -15.587 1.00 70.88 68 GLY A O 1
ATOM 495 N N . ASN A 1 69 ? 22.287 6.839 -16.051 1.00 77.81 69 ASN A N 1
ATOM 496 C CA . ASN A 1 69 ? 22.086 7.273 -14.669 1.00 77.81 69 ASN A CA 1
ATOM 497 C C . ASN A 1 69 ? 21.373 6.175 -13.848 1.00 77.81 69 ASN A C 1
ATOM 499 O O . ASN A 1 69 ? 20.217 5.870 -14.155 1.00 77.81 69 ASN A O 1
ATOM 503 N N . PRO A 1 70 ? 21.997 5.620 -12.788 1.00 79.50 70 PRO A N 1
ATOM 504 C CA . PRO A 1 70 ? 21.373 4.615 -11.923 1.00 79.50 70 PRO A CA 1
ATOM 505 C C . PRO A 1 70 ? 20.049 5.070 -11.290 1.00 79.50 70 PRO A C 1
ATOM 507 O O . PRO A 1 70 ? 19.215 4.231 -10.961 1.00 79.50 70 PRO A O 1
ATOM 510 N N . ILE A 1 71 ? 19.826 6.387 -11.176 1.00 84.94 71 ILE A N 1
ATOM 511 C CA . ILE A 1 71 ? 18.574 6.974 -10.673 1.00 84.94 71 ILE A CA 1
ATOM 512 C C . ILE A 1 71 ? 17.360 6.495 -11.482 1.00 84.94 71 ILE A C 1
ATOM 514 O O . ILE A 1 71 ? 16.315 6.255 -10.893 1.00 84.94 71 ILE A O 1
ATOM 518 N N . ALA A 1 72 ? 17.499 6.234 -12.786 1.00 84.06 72 ALA A N 1
ATOM 519 C CA . ALA A 1 72 ? 16.380 5.775 -13.615 1.00 84.06 72 ALA A CA 1
ATOM 520 C C . ALA A 1 72 ? 15.756 4.455 -13.118 1.00 84.06 72 ALA A C 1
ATOM 522 O O . ALA A 1 72 ? 14.549 4.263 -13.228 1.00 84.06 72 ALA A O 1
ATOM 523 N N . PHE A 1 73 ? 16.558 3.553 -12.541 1.00 84.50 73 PHE A N 1
ATOM 524 C CA . PHE A 1 73 ? 16.063 2.291 -11.979 1.00 84.50 73 PHE A CA 1
ATOM 525 C C . PHE A 1 73 ? 15.311 2.514 -10.665 1.00 84.50 73 PHE A C 1
ATOM 527 O O . PHE A 1 73 ? 14.329 1.829 -10.384 1.00 84.50 73 PHE A O 1
ATOM 534 N N . PHE A 1 74 ? 15.755 3.488 -9.868 1.00 86.50 74 PHE A N 1
ATOM 535 C CA . PHE A 1 74 ? 15.047 3.890 -8.659 1.00 86.50 74 PHE A CA 1
ATOM 536 C C . PHE A 1 74 ? 13.729 4.600 -8.991 1.00 86.50 74 PHE A C 1
ATOM 538 O O . PHE A 1 74 ? 12.722 4.350 -8.330 1.00 86.50 74 PHE A O 1
ATOM 545 N N . ASP A 1 75 ? 13.712 5.433 -10.033 1.00 88.50 75 ASP A N 1
ATOM 546 C CA . ASP A 1 75 ? 12.499 6.083 -10.532 1.00 88.50 75 ASP A CA 1
ATOM 547 C C . ASP A 1 75 ? 11.478 5.042 -11.025 1.00 88.50 75 ASP A C 1
ATOM 549 O O . ASP A 1 75 ? 10.306 5.126 -10.659 1.00 88.50 75 ASP A O 1
ATOM 553 N N . ASP A 1 76 ? 11.917 4.015 -11.772 1.00 86.69 76 ASP A N 1
ATOM 554 C CA . ASP A 1 76 ? 11.063 2.883 -12.182 1.00 86.69 76 ASP A CA 1
ATOM 555 C C . ASP A 1 76 ? 10.448 2.168 -10.983 1.00 86.69 76 ASP A C 1
ATOM 557 O O . ASP A 1 76 ? 9.232 1.984 -10.904 1.00 86.69 76 ASP A O 1
ATOM 561 N N . TYR A 1 77 ? 11.294 1.783 -10.028 1.00 88.00 77 TYR A N 1
ATOM 562 C CA . TYR A 1 77 ? 10.858 1.113 -8.812 1.00 88.00 77 TYR A CA 1
ATOM 563 C C . TYR A 1 77 ? 9.840 1.959 -8.050 1.00 88.00 77 TYR A C 1
ATOM 565 O O . TYR A 1 77 ? 8.773 1.465 -7.690 1.00 88.00 77 TYR A O 1
ATOM 573 N N . SER A 1 78 ? 10.145 3.243 -7.850 1.00 90.75 78 SER A N 1
ATOM 574 C CA . SER A 1 78 ? 9.286 4.178 -7.124 1.00 90.75 78 SER A CA 1
ATOM 575 C C . SER A 1 78 ? 7.934 4.327 -7.814 1.00 90.75 78 SER A C 1
ATOM 577 O O . SER A 1 78 ? 6.896 4.310 -7.153 1.00 90.75 78 SER A O 1
ATOM 579 N N . TRP A 1 79 ? 7.928 4.407 -9.147 1.00 89.88 79 TRP A N 1
ATOM 580 C CA . TRP A 1 79 ? 6.701 4.504 -9.926 1.00 89.88 79 TRP A CA 1
ATOM 581 C C . TRP A 1 79 ? 5.867 3.222 -9.869 1.00 89.88 79 TRP A C 1
ATOM 583 O O . TRP A 1 79 ? 4.654 3.281 -9.676 1.00 89.88 79 TRP A O 1
ATOM 593 N N . ARG A 1 80 ? 6.499 2.050 -9.967 1.00 89.75 80 ARG A N 1
ATOM 594 C CA . ARG A 1 80 ? 5.817 0.749 -9.857 1.00 89.75 80 ARG A CA 1
ATOM 595 C C . ARG A 1 80 ? 5.267 0.508 -8.454 1.00 89.75 80 ARG A C 1
ATOM 597 O O . ARG A 1 80 ? 4.134 0.054 -8.321 1.00 89.75 80 ARG A O 1
ATOM 604 N N . ALA A 1 81 ? 6.028 0.864 -7.421 1.00 90.88 81 ALA A N 1
ATOM 605 C CA . ALA A 1 81 ? 5.567 0.819 -6.039 1.00 90.88 81 ALA A CA 1
ATOM 606 C C . ALA A 1 81 ? 4.367 1.753 -5.825 1.00 90.88 81 ALA A C 1
ATOM 608 O O . ALA A 1 81 ? 3.376 1.352 -5.218 1.00 90.88 81 ALA A O 1
ATOM 609 N N . PHE A 1 82 ? 4.420 2.969 -6.376 1.00 92.00 82 PHE A N 1
ATOM 610 C CA . PHE A 1 82 ? 3.297 3.901 -6.341 1.00 92.00 82 PHE A CA 1
ATOM 611 C C . PHE A 1 82 ? 2.054 3.326 -7.032 1.00 92.00 82 PHE A C 1
ATOM 613 O O . PHE A 1 82 ? 0.991 3.304 -6.417 1.00 92.00 82 PHE A O 1
ATOM 620 N N . ILE A 1 83 ? 2.189 2.797 -8.256 1.00 91.44 83 ILE A N 1
ATOM 621 C CA . ILE A 1 83 ? 1.090 2.155 -9.002 1.00 91.44 83 ILE A CA 1
ATOM 622 C C . ILE A 1 83 ? 0.443 1.035 -8.182 1.00 91.44 83 ILE A C 1
ATOM 624 O O . ILE A 1 83 ? -0.781 0.988 -8.088 1.00 91.44 83 ILE A O 1
ATOM 628 N N . ALA A 1 84 ? 1.242 0.161 -7.567 1.00 91.00 84 ALA A N 1
ATOM 629 C CA . ALA A 1 84 ? 0.726 -0.936 -6.753 1.00 91.00 84 ALA A CA 1
ATOM 630 C C . ALA A 1 84 ? -0.064 -0.436 -5.528 1.00 91.00 84 ALA A C 1
ATOM 632 O O . ALA A 1 84 ? -1.083 -1.024 -5.171 1.00 91.00 84 ALA A O 1
ATOM 633 N N . LEU A 1 85 ? 0.362 0.672 -4.908 1.00 92.44 85 LEU A N 1
ATOM 634 C CA . LEU A 1 85 ? -0.332 1.278 -3.767 1.00 92.44 85 LEU A CA 1
ATOM 635 C C . LEU A 1 85 ? -1.642 1.975 -4.154 1.00 92.44 85 LEU A C 1
ATOM 637 O O . LEU A 1 85 ? -2.578 1.975 -3.355 1.00 92.44 85 LEU A O 1
ATOM 641 N N . VAL A 1 86 ? -1.716 2.571 -5.347 1.00 92.88 86 VAL A N 1
ATOM 642 C CA . VAL A 1 86 ? -2.933 3.232 -5.854 1.00 92.88 86 VAL A CA 1
ATOM 643 C C . VAL A 1 86 ? -3.820 2.305 -6.683 1.00 92.88 86 VAL A C 1
ATOM 645 O O . VAL A 1 86 ? -4.803 2.758 -7.260 1.00 92.88 86 VAL A O 1
ATOM 648 N N . TRP A 1 87 ? -3.492 1.017 -6.763 1.00 94.31 87 TRP A N 1
ATOM 649 C CA . TRP A 1 87 ? -4.361 0.030 -7.391 1.00 94.31 87 TRP A CA 1
ATOM 650 C C . TRP A 1 87 ? -5.603 -0.215 -6.517 1.00 94.31 87 TRP A C 1
ATOM 652 O O . TRP A 1 87 ? -5.505 -0.119 -5.288 1.00 94.31 87 TRP A O 1
ATOM 662 N N . PRO A 1 88 ? -6.765 -0.567 -7.098 1.00 94.81 88 PRO A N 1
ATOM 663 C CA . PRO A 1 88 ? -7.914 -1.008 -6.315 1.00 94.81 88 PRO A CA 1
ATOM 664 C C . PRO A 1 88 ? -7.573 -2.208 -5.429 1.00 94.81 88 PRO A C 1
ATOM 666 O O . PRO A 1 88 ? -6.938 -3.168 -5.872 1.00 94.81 88 PRO A O 1
ATOM 669 N N . ALA A 1 89 ? -7.992 -2.158 -4.170 1.00 93.38 89 ALA A N 1
ATOM 670 C CA . ALA A 1 89 ? -7.713 -3.205 -3.204 1.00 93.38 89 ALA A CA 1
ATOM 671 C C . ALA A 1 89 ? -8.622 -4.425 -3.391 1.00 93.38 89 ALA A C 1
ATOM 673 O O . ALA A 1 89 ? -9.805 -4.315 -3.725 1.00 93.38 89 ALA A O 1
ATOM 674 N N . LEU A 1 90 ? -8.075 -5.597 -3.088 1.00 93.12 90 LEU A N 1
ATOM 675 C CA . LEU A 1 90 ? -8.809 -6.847 -3.043 1.00 93.12 90 LEU A CA 1
ATOM 676 C C . LEU A 1 90 ? -9.783 -6.848 -1.861 1.00 93.12 90 LEU A C 1
ATOM 678 O O . LEU A 1 90 ? -9.415 -6.615 -0.709 1.00 93.12 90 LEU A O 1
ATOM 682 N N . SER A 1 91 ? -11.052 -7.141 -2.140 1.00 90.62 91 SER A N 1
ATOM 683 C CA . SER A 1 91 ? -12.086 -7.159 -1.106 1.00 90.62 91 SER A CA 1
ATOM 684 C C . SER A 1 91 ? -11.751 -8.151 0.012 1.00 90.62 91 SER A C 1
ATOM 686 O O . SER A 1 91 ? -11.421 -9.311 -0.231 1.00 90.62 91 SER A O 1
ATOM 688 N N . GLY A 1 92 ? -11.847 -7.683 1.258 1.00 88.12 92 GLY A N 1
ATOM 689 C CA . GLY A 1 92 ? -11.588 -8.494 2.448 1.00 88.12 92 GLY A CA 1
ATOM 690 C C . GLY A 1 92 ? -10.111 -8.734 2.779 1.00 88.12 92 GLY A C 1
ATOM 691 O O . GLY A 1 92 ? -9.849 -9.353 3.806 1.00 88.12 92 GLY A O 1
ATOM 692 N N . GLN A 1 93 ? -9.164 -8.229 1.981 1.00 90.19 93 GLN A N 1
ATOM 693 C CA . GLN A 1 93 ? -7.727 -8.331 2.259 1.00 90.19 93 GLN A CA 1
ATOM 694 C C . GLN A 1 93 ? -7.096 -6.943 2.282 1.00 90.19 93 GLN A C 1
ATOM 696 O O . GLN A 1 93 ? -7.310 -6.133 1.382 1.00 90.19 93 GLN A O 1
ATOM 701 N N . ARG A 1 94 ? -6.327 -6.635 3.328 1.00 90.81 94 ARG A N 1
ATOM 702 C CA . ARG A 1 94 ? -5.598 -5.365 3.379 1.00 90.81 94 ARG A CA 1
ATOM 703 C C . ARG A 1 94 ? -4.282 -5.498 2.626 1.00 90.81 94 ARG A C 1
ATOM 705 O O . ARG A 1 94 ? -3.674 -6.561 2.600 1.00 90.81 94 ARG A O 1
ATOM 712 N N . GLY A 1 95 ? -3.825 -4.405 2.026 1.00 90.88 95 GLY A N 1
ATOM 713 C CA . GLY A 1 95 ? -2.521 -4.345 1.367 1.00 90.88 95 GLY A CA 1
ATOM 714 C C . GLY A 1 95 ? -2.382 -5.165 0.086 1.00 90.88 95 GLY A C 1
ATOM 715 O O . GLY A 1 95 ? -1.316 -5.150 -0.520 1.00 90.88 95 GLY A O 1
ATOM 716 N N . ALA A 1 96 ? -3.434 -5.870 -0.325 1.00 92.31 96 ALA A N 1
ATOM 717 C CA . ALA A 1 96 ? -3.445 -6.697 -1.516 1.00 92.31 96 ALA A CA 1
ATOM 718 C C . ALA A 1 96 ? -4.216 -5.977 -2.634 1.00 92.31 96 ALA A C 1
ATOM 720 O O . ALA A 1 96 ? -5.364 -5.588 -2.414 1.00 92.31 96 ALA A O 1
ATOM 721 N N . PRO A 1 97 ? -3.628 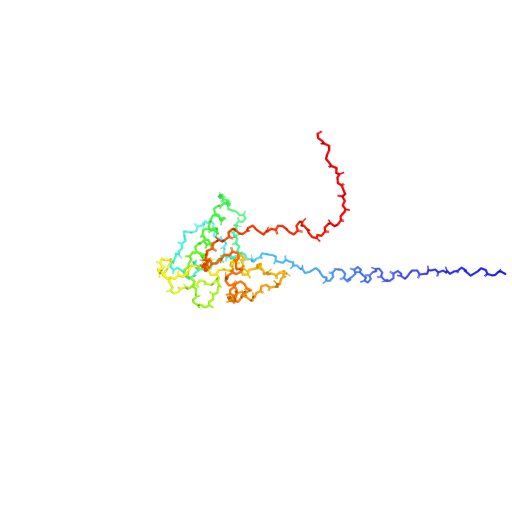-5.795 -3.821 1.00 93.38 97 PRO A N 1
ATOM 722 C CA . PRO A 1 97 ? -4.335 -5.268 -4.982 1.00 93.38 97 PRO A CA 1
ATOM 723 C C . PRO A 1 97 ? -5.210 -6.334 -5.647 1.00 93.38 97 PRO A C 1
ATOM 725 O O . PRO A 1 97 ? -4.859 -7.514 -5.666 1.00 93.38 97 PRO A O 1
ATOM 728 N N . ASP A 1 98 ? -6.327 -5.917 -6.244 1.00 92.38 98 ASP A N 1
ATOM 729 C CA . ASP A 1 98 ? -7.177 -6.780 -7.070 1.00 92.38 98 ASP A CA 1
ATOM 730 C C . ASP A 1 98 ? -6.707 -6.761 -8.539 1.00 92.38 98 ASP A C 1
ATOM 732 O O . ASP A 1 98 ? -6.910 -5.762 -9.239 1.00 92.38 98 ASP A O 1
ATOM 736 N N . PRO A 1 99 ? -6.111 -7.852 -9.060 1.00 90.00 99 PRO A N 1
ATOM 737 C CA . PRO A 1 99 ? -5.638 -7.903 -10.443 1.00 90.00 99 PRO A CA 1
ATOM 738 C C . PRO A 1 99 ? -6.772 -7.911 -11.477 1.00 90.00 99 PRO A C 1
ATOM 740 O O . PRO A 1 99 ? -6.504 -7.751 -12.666 1.00 90.00 99 PRO A O 1
ATOM 743 N N . ASN A 1 100 ? -8.025 -8.106 -11.053 1.00 90.62 100 ASN A N 1
ATOM 744 C CA . ASN A 1 100 ? -9.184 -8.124 -11.945 1.00 90.62 100 ASN A CA 1
ATOM 745 C C . ASN A 1 100 ? -9.843 -6.745 -12.091 1.00 90.62 100 ASN A C 1
ATOM 747 O O . ASN A 1 100 ? -10.782 -6.601 -12.875 1.00 90.62 100 ASN A O 1
ATOM 751 N N . GLN A 1 101 ? -9.375 -5.741 -11.344 1.00 89.81 101 GLN A N 1
ATOM 752 C CA . GLN A 1 101 ? -9.894 -4.379 -11.400 1.00 89.81 101 GLN A CA 1
ATOM 753 C C . GLN A 1 101 ? -8.991 -3.477 -12.249 1.00 89.81 101 GLN A C 1
ATOM 755 O O . GLN A 1 101 ? -7.763 -3.577 -12.166 1.00 89.81 101 GLN A O 1
ATOM 760 N N . PRO A 1 102 ? -9.566 -2.561 -13.050 1.00 89.31 102 PRO A N 1
ATOM 761 C CA . PRO A 1 102 ? -8.788 -1.527 -13.716 1.00 89.31 102 PRO A CA 1
ATOM 762 C C . PRO A 1 102 ? -8.276 -0.502 -12.696 1.00 89.31 102 PRO A C 1
ATOM 764 O O . PRO A 1 102 ? -8.985 -0.159 -11.757 1.00 89.31 102 PRO A O 1
ATOM 767 N N . ILE A 1 103 ? -7.094 0.076 -12.930 1.00 86.12 103 ILE A N 1
ATOM 768 C CA . ILE A 1 103 ? -6.471 1.065 -12.025 1.00 86.12 103 ILE A CA 1
ATOM 769 C C . ILE A 1 103 ? -7.373 2.269 -11.680 1.00 86.12 103 ILE A C 1
ATOM 771 O O . ILE A 1 103 ? -7.237 2.854 -10.616 1.00 86.12 103 ILE A O 1
ATOM 775 N N . MET A 1 104 ? -8.309 2.633 -12.562 1.00 83.31 104 MET A N 1
ATOM 776 C CA . MET A 1 104 ? -9.257 3.740 -12.363 1.00 83.31 104 MET A CA 1
ATOM 777 C C . MET A 1 104 ? -10.652 3.268 -11.922 1.00 83.31 104 MET A C 1
ATOM 779 O O . MET A 1 104 ? -11.643 3.937 -12.222 1.00 83.31 104 MET A O 1
ATOM 783 N N . ALA A 1 105 ? -10.770 2.097 -11.288 1.00 88.56 105 ALA A N 1
ATOM 784 C CA . ALA A 1 105 ? -12.043 1.660 -10.722 1.00 88.56 105 ALA A CA 1
ATOM 785 C C . ALA A 1 105 ? -12.542 2.691 -9.696 1.00 88.56 105 ALA A C 1
ATOM 787 O O . ALA A 1 105 ? -11.789 3.155 -8.843 1.00 88.56 105 ALA A O 1
ATOM 788 N N . ILE A 1 106 ? -13.815 3.062 -9.808 1.00 86.62 106 ILE A N 1
ATOM 789 C CA . ILE A 1 106 ? -14.477 4.019 -8.915 1.00 86.62 106 ILE A CA 1
ATOM 790 C C . ILE A 1 106 ? -15.196 3.222 -7.819 1.00 86.62 106 ILE A C 1
ATOM 792 O O . ILE A 1 106 ? -15.567 2.070 -8.038 1.00 86.62 106 ILE A O 1
ATOM 796 N N . ASP A 1 107 ? -15.383 3.827 -6.646 1.00 88.25 107 ASP A N 1
ATOM 797 C CA . ASP A 1 107 ? -16.087 3.242 -5.493 1.00 88.25 107 ASP A CA 1
ATOM 798 C C . ASP A 1 107 ? -15.424 1.986 -4.889 1.00 88.25 107 ASP A C 1
ATOM 800 O O . ASP A 1 107 ? -16.045 1.254 -4.115 1.00 88.25 107 ASP A O 1
ATOM 804 N N . VAL A 1 108 ? -14.143 1.751 -5.189 1.00 90.88 108 VAL A N 1
ATOM 805 C CA . VAL A 1 108 ? -13.321 0.696 -4.580 1.00 90.88 108 VAL A CA 1
ATOM 806 C C . VAL A 1 108 ? -12.169 1.357 -3.821 1.00 90.88 108 VAL A C 1
ATOM 808 O O . VAL A 1 108 ? -11.504 2.217 -4.396 1.00 90.88 108 VAL A O 1
ATOM 811 N N . PRO A 1 109 ? -11.911 0.988 -2.550 1.00 91.81 109 PRO A N 1
ATOM 812 C CA . PRO A 1 109 ? -10.780 1.541 -1.818 1.00 91.81 109 PRO A CA 1
ATOM 813 C C . PRO A 1 109 ? -9.461 1.159 -2.489 1.00 91.81 109 PRO A C 1
ATOM 815 O O . PRO A 1 109 ? -9.312 0.045 -2.998 1.00 91.81 109 PRO A O 1
ATOM 818 N N . LEU A 1 110 ? -8.488 2.059 -2.445 1.00 93.12 110 LEU A N 1
ATOM 819 C CA . LEU A 1 110 ? -7.144 1.806 -2.960 1.00 93.12 110 LEU A CA 1
ATOM 820 C C . LEU A 1 110 ? -6.323 0.996 -1.950 1.00 93.12 110 LEU A C 1
ATOM 822 O O . LEU A 1 110 ? -6.613 0.995 -0.751 1.00 93.12 110 LEU A O 1
ATOM 826 N N . VAL A 1 111 ? -5.278 0.305 -2.411 1.00 93.50 111 VAL A N 1
ATOM 827 C CA . VAL A 1 111 ? -4.434 -0.537 -1.543 1.00 93.50 111 VAL A CA 1
ATOM 828 C C . VAL A 1 111 ? -3.928 0.238 -0.326 1.00 93.50 111 VAL A C 1
ATOM 830 O O . VAL A 1 111 ? -4.097 -0.242 0.799 1.00 93.50 111 VAL A O 1
ATOM 833 N N . PHE A 1 112 ? -3.387 1.447 -0.509 1.00 91.94 112 PHE A N 1
ATOM 834 C CA . PHE A 1 112 ? -2.885 2.246 0.616 1.00 91.94 112 PHE A CA 1
ATOM 835 C C . PHE A 1 112 ? -3.985 2.628 1.620 1.00 91.94 112 PHE A C 1
ATOM 837 O O . PHE A 1 112 ? -3.715 2.708 2.816 1.00 91.94 112 PHE A O 1
ATOM 844 N N . GLU A 1 113 ? -5.230 2.812 1.170 1.00 90.94 113 GLU A N 1
ATOM 845 C CA . GLU A 1 113 ? -6.359 3.151 2.046 1.00 90.94 113 GLU A CA 1
ATOM 846 C C . GLU A 1 113 ? -6.736 1.976 2.948 1.00 90.94 113 GLU A C 1
ATOM 848 O O . GLU A 1 113 ? -7.303 2.162 4.023 1.00 90.94 113 GLU A O 1
ATOM 853 N N . THR A 1 114 ? -6.409 0.748 2.542 1.00 91.81 114 THR A N 1
ATOM 854 C CA . THR A 1 114 ? -6.674 -0.444 3.352 1.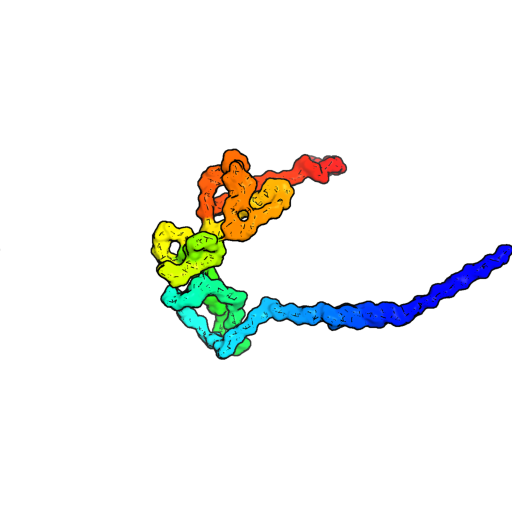00 91.81 114 THR A CA 1
ATOM 855 C C . THR A 1 114 ? -5.657 -0.681 4.461 1.00 91.81 114 THR A C 1
ATOM 857 O O . THR A 1 114 ? -5.918 -1.521 5.325 1.00 91.81 114 THR A O 1
ATOM 860 N N . TYR A 1 115 ? -4.53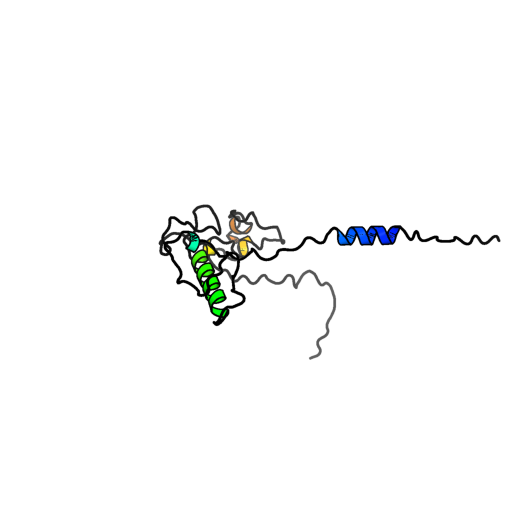3 0.036 4.494 1.00 91.62 115 TYR A N 1
ATOM 861 C CA . TYR A 1 115 ? -3.553 -0.094 5.571 1.00 91.62 115 TYR A CA 1
ATOM 862 C C . TYR A 1 115 ? -4.120 0.306 6.934 1.00 91.62 115 TYR A C 1
ATOM 864 O O . TYR A 1 115 ? -5.179 0.926 7.047 1.00 91.62 115 TYR A O 1
ATOM 872 N N . LYS A 1 116 ? -3.445 -0.144 7.998 1.00 88.94 116 LYS A N 1
ATOM 873 C CA . LYS A 1 116 ? -3.830 0.226 9.359 1.00 88.94 116 LYS A CA 1
ATOM 874 C C . LYS A 1 116 ? -3.586 1.711 9.562 1.00 88.94 116 LYS A C 1
ATOM 876 O O . LYS A 1 116 ? -2.471 2.189 9.363 1.00 88.94 116 LYS A O 1
ATOM 881 N N . SER A 1 117 ? -4.614 2.406 10.020 1.00 85.44 117 SER A N 1
ATOM 882 C CA . SER A 1 117 ? -4.477 3.790 10.453 1.00 85.44 117 SER A CA 1
ATOM 883 C C . SER A 1 117 ? -3.710 3.875 11.777 1.00 85.44 117 SER A C 1
ATOM 885 O O . SER A 1 117 ? -3.618 2.898 12.528 1.00 85.44 117 SER A O 1
ATOM 887 N N . ASP A 1 118 ? -3.201 5.061 12.114 1.00 83.75 118 ASP A N 1
ATOM 888 C CA . ASP A 1 118 ? -2.432 5.279 13.346 1.00 83.75 118 ASP A CA 1
ATOM 889 C C . ASP A 1 118 ? -3.197 4.841 14.599 1.00 83.75 118 ASP A C 1
ATOM 891 O O . ASP A 1 118 ? -2.640 4.162 15.456 1.00 83.75 118 ASP A O 1
ATOM 895 N N . TRP A 1 119 ? -4.496 5.136 14.690 1.00 80.69 119 TRP A N 1
ATOM 896 C CA . TRP A 1 119 ? -5.315 4.704 15.826 1.00 80.69 119 TRP A CA 1
ATOM 897 C C . TRP A 1 119 ? -5.483 3.174 15.889 1.00 80.69 119 TRP A C 1
ATOM 899 O O . TRP A 1 119 ? -5.635 2.616 16.969 1.00 80.69 119 TRP A O 1
ATOM 909 N N . GLU A 1 120 ? -5.411 2.443 14.773 1.00 84.94 120 GLU A N 1
ATOM 910 C CA . GLU A 1 120 ? -5.421 0.970 14.786 1.00 84.94 120 GLU A CA 1
ATOM 911 C C . GLU A 1 120 ? -4.072 0.387 15.238 1.00 84.94 120 GLU A C 1
ATOM 913 O O . GLU A 1 120 ? -4.030 -0.719 15.783 1.00 84.94 120 GLU A O 1
ATOM 918 N N . THR A 1 121 ? -2.978 1.125 15.047 1.00 87.00 121 THR A N 1
ATOM 919 C CA . THR A 1 121 ? -1.619 0.697 15.416 1.00 87.00 121 THR A CA 1
ATOM 920 C C . THR A 1 121 ? -1.280 1.066 16.861 1.00 87.00 121 THR A C 1
ATOM 922 O O . THR A 1 121 ? -0.747 0.246 17.608 1.00 87.00 121 THR A O 1
ATOM 925 N N . PHE A 1 122 ? -1.640 2.275 17.284 1.00 85.56 122 PHE A N 1
ATOM 926 C CA . PHE A 1 122 ? -1.361 2.811 18.611 1.00 85.56 122 PHE A CA 1
ATOM 927 C C . PHE A 1 122 ? -2.593 2.680 19.510 1.00 85.56 122 PHE A C 1
ATOM 929 O O . PHE A 1 122 ? -3.500 3.519 19.531 1.00 85.56 122 PHE A O 1
ATOM 936 N N . GLN A 1 123 ? -2.625 1.590 20.271 1.00 85.38 123 GLN A N 1
ATOM 937 C CA . GLN A 1 123 ? -3.691 1.326 21.229 1.00 85.38 123 GLN A CA 1
ATOM 938 C C . GLN A 1 123 ? -3.416 1.981 22.589 1.00 85.38 123 GLN A C 1
ATOM 940 O O . GLN A 1 123 ? -2.283 2.326 22.942 1.00 85.38 123 GLN A O 1
ATOM 945 N N . THR A 1 124 ? -4.470 2.119 23.394 1.00 83.56 124 THR A N 1
ATOM 946 C CA . THR A 1 124 ? -4.351 2.584 24.778 1.00 83.56 124 THR A CA 1
ATOM 947 C C . THR A 1 124 ? -3.446 1.655 25.590 1.00 83.56 124 THR A C 1
ATOM 949 O O . THR A 1 124 ? -3.399 0.439 25.374 1.00 83.56 124 THR A O 1
ATOM 952 N N . ASN A 1 125 ? -2.692 2.244 26.522 1.00 84.88 125 ASN A N 1
ATOM 953 C CA . ASN A 1 125 ? -1.756 1.543 27.409 1.00 84.88 125 ASN A CA 1
ATOM 954 C C . ASN A 1 125 ? -0.680 0.707 26.688 1.00 84.88 125 ASN A C 1
ATOM 956 O O . ASN A 1 125 ? -0.153 -0.237 27.271 1.00 84.88 125 ASN A O 1
ATOM 960 N N . GLY A 1 126 ? -0.360 1.027 25.427 1.00 83.62 126 GLY A N 1
ATOM 961 C CA . GLY A 1 126 ? 0.638 0.283 24.653 1.00 83.62 126 GLY A CA 1
ATOM 962 C C . GLY A 1 126 ? 0.233 -1.165 24.375 1.00 83.62 126 GLY A C 1
ATOM 963 O O . GLY A 1 126 ? 1.098 -2.022 24.196 1.00 83.62 126 GLY A O 1
ATOM 964 N N . THR A 1 127 ? -1.071 -1.460 24.378 1.00 88.38 127 THR A N 1
ATOM 965 C CA . THR A 1 127 ? -1.556 -2.796 24.024 1.00 88.38 127 THR A CA 1
ATOM 966 C C . THR A 1 127 ? -1.197 -3.128 22.568 1.00 88.38 127 THR A C 1
ATOM 968 O O . THR A 1 127 ? -1.205 -2.236 21.714 1.00 88.38 127 THR A O 1
ATOM 971 N N . PRO A 1 128 ? -0.841 -4.388 22.252 1.00 90.12 128 PRO A N 1
ATOM 972 C CA . PRO A 1 128 ? -0.520 -4.763 20.882 1.00 90.12 128 PRO A CA 1
ATOM 973 C C . PRO A 1 128 ? -1.707 -4.517 19.939 1.00 90.12 128 PRO A C 1
ATOM 975 O O . PRO A 1 128 ? -2.853 -4.770 20.328 1.00 90.12 128 PRO A O 1
ATOM 978 N N . PRO A 1 129 ? -1.462 -4.064 18.698 1.00 90.31 129 PRO A N 1
ATOM 979 C CA . PRO A 1 129 ? -2.519 -3.952 17.708 1.00 90.31 129 PRO A CA 1
ATOM 980 C C . PRO A 1 129 ? -3.069 -5.335 17.344 1.00 90.31 129 PRO A C 1
ATOM 982 O O . PRO A 1 129 ? -2.399 -6.363 17.472 1.00 90.31 129 PRO A O 1
ATOM 985 N N . SER A 1 130 ? -4.305 -5.357 16.851 1.00 91.25 130 SER A N 1
ATOM 986 C CA . SER A 1 130 ? -4.895 -6.561 16.269 1.00 91.25 130 SER A CA 1
ATOM 987 C C . SER A 1 130 ? -4.142 -7.010 15.011 1.00 91.25 130 SER A C 1
ATOM 989 O O . SER A 1 130 ? -3.370 -6.245 14.426 1.00 91.25 130 SER A O 1
ATOM 991 N N . ALA A 1 131 ? -4.408 -8.245 14.566 1.00 91.50 131 ALA A N 1
ATOM 992 C CA . ALA A 1 131 ? -3.871 -8.781 13.314 1.00 91.50 131 ALA A CA 1
ATOM 993 C C . ALA A 1 131 ? -4.065 -7.804 12.140 1.00 91.50 131 ALA A C 1
ATOM 995 O O . ALA A 1 131 ? -5.013 -7.012 12.143 1.00 91.50 131 ALA A O 1
ATOM 996 N N . PHE A 1 132 ? -3.171 -7.868 11.146 1.00 89.81 132 PHE A N 1
ATOM 997 C CA . PHE A 1 132 ? -3.125 -6.908 10.041 1.00 89.81 132 PHE A CA 1
ATOM 998 C C . PHE A 1 132 ? -4.496 -6.725 9.381 1.00 89.81 132 PHE A C 1
ATOM 1000 O O . PHE A 1 132 ? -5.035 -5.622 9.422 1.00 89.81 132 PHE A O 1
ATOM 1007 N N . ASP A 1 133 ? -5.108 -7.820 8.926 1.00 88.56 133 ASP A N 1
ATOM 1008 C CA . ASP A 1 133 ? -6.415 -7.824 8.256 1.00 88.56 133 ASP A CA 1
ATOM 1009 C C . ASP A 1 133 ? -7.609 -7.520 9.174 1.00 88.56 133 ASP A C 1
ATOM 1011 O O . ASP A 1 133 ? -8.720 -7.279 8.700 1.00 88.56 133 ASP A O 1
ATOM 1015 N N . SER A 1 134 ? -7.402 -7.455 10.491 1.00 86.31 134 SER A N 1
ATOM 1016 C CA . SER A 1 134 ? -8.462 -7.106 11.436 1.00 86.31 134 SER A CA 1
ATOM 1017 C C . SER A 1 134 ? -8.756 -5.601 11.442 1.00 86.31 134 SER A C 1
ATOM 1019 O O . SER A 1 134 ? -7.867 -4.756 11.306 1.00 86.31 134 SER A O 1
ATOM 1021 N N . ASN A 1 135 ? -10.027 -5.254 11.643 1.00 77.69 135 ASN A N 1
ATOM 1022 C CA . ASN A 1 135 ? -10.507 -3.892 11.915 1.00 77.69 135 ASN A CA 1
ATOM 1023 C C . ASN A 1 135 ? -10.783 -3.645 13.411 1.00 77.69 135 ASN A C 1
ATOM 1025 O O . ASN A 1 135 ? -11.278 -2.581 13.797 1.00 77.69 135 ASN A O 1
ATOM 1029 N N . THR A 1 136 ? -10.490 -4.631 14.263 1.00 80.69 136 THR A N 1
ATOM 1030 C CA . THR A 1 136 ? -10.707 -4.519 15.703 1.00 80.69 136 THR A CA 1
ATOM 1031 C C . THR A 1 136 ? -9.636 -3.631 16.327 1.00 80.69 136 THR A C 1
ATOM 1033 O O . THR A 1 136 ? -8.438 -3.870 16.181 1.00 80.69 136 THR A O 1
ATOM 1036 N N . SER A 1 137 ? -10.067 -2.595 17.038 1.00 82.81 137 SER A N 1
ATOM 1037 C CA . SER A 1 137 ? -9.206 -1.753 17.866 1.00 82.81 137 SER A CA 1
ATOM 1038 C C . SER A 1 137 ? -10.009 -1.221 19.050 1.00 82.81 137 SER A C 1
ATOM 1040 O O . SER A 1 137 ? -11.245 -1.210 19.004 1.00 82.81 137 SER A O 1
ATOM 1042 N N . PHE A 1 138 ? -9.329 -0.763 20.104 1.00 82.50 138 PHE A N 1
ATOM 1043 C CA . PHE A 1 138 ? -9.997 -0.124 21.239 1.00 82.50 138 PHE A CA 1
ATOM 1044 C C . PHE A 1 138 ? -10.869 1.053 20.776 1.00 82.50 138 PHE A C 1
ATOM 1046 O O . PHE A 1 138 ? -12.006 1.194 21.228 1.00 82.50 138 PHE A O 1
ATOM 1053 N N . TRP A 1 139 ? -10.361 1.844 19.830 1.00 80.25 139 TRP A N 1
ATOM 1054 C CA . TRP A 1 139 ? -11.017 3.039 19.302 1.00 80.25 139 TRP A CA 1
ATOM 1055 C C . TRP A 1 139 ? -12.178 2.725 18.360 1.00 80.25 139 TRP A C 1
ATOM 1057 O O . TRP A 1 139 ? -13.170 3.447 18.377 1.00 80.25 139 TRP A O 1
ATOM 1067 N N . THR A 1 140 ? -12.108 1.626 17.599 1.00 78.94 140 THR A N 1
ATOM 1068 C CA . THR A 1 140 ? -13.234 1.160 16.767 1.00 78.94 140 THR A CA 1
ATOM 1069 C C . THR A 1 140 ? -14.423 0.767 17.647 1.00 78.94 140 THR A C 1
ATOM 1071 O O . THR A 1 140 ? -15.568 1.039 17.299 1.00 78.94 140 THR A O 1
ATOM 1074 N N . SER A 1 141 ? -14.157 0.165 18.810 1.00 82.81 141 SER A N 1
ATOM 1075 C CA . SER A 1 141 ? -15.193 -0.210 19.783 1.00 82.81 141 SER A CA 1
ATOM 1076 C C . SER A 1 141 ? -15.672 0.961 20.650 1.00 82.81 141 SER A C 1
ATOM 1078 O O . SER A 1 141 ? -16.754 0.889 21.226 1.00 82.81 141 SER A O 1
ATOM 1080 N N . HIS A 1 142 ? -14.890 2.040 20.742 1.00 83.38 142 HIS A N 1
ATOM 1081 C CA . HIS A 1 142 ? -15.197 3.232 21.540 1.00 83.38 142 HIS A CA 1
ATOM 1082 C C . HIS A 1 142 ? -15.003 4.513 20.710 1.00 83.38 142 HIS A C 1
ATOM 1084 O O . HIS A 1 142 ? -14.127 5.324 21.022 1.00 83.38 142 HIS A O 1
ATOM 1090 N N . PRO A 1 143 ? -15.818 4.737 19.661 1.00 80.56 143 PRO A N 1
ATOM 1091 C CA . PRO A 1 143 ? -15.615 5.842 18.723 1.00 80.56 143 PRO A CA 1
ATOM 1092 C C . PRO A 1 143 ? -15.721 7.223 19.383 1.00 80.56 143 PRO A C 1
ATOM 1094 O O . PRO A 1 143 ? -15.059 8.157 18.947 1.00 80.56 143 PRO A O 1
ATOM 1097 N N . SER A 1 144 ? -16.487 7.355 20.472 1.00 81.62 144 SER A N 1
ATOM 1098 C CA . SER A 1 144 ? -16.578 8.594 21.261 1.00 81.62 144 SER A CA 1
ATOM 1099 C C . SER A 1 144 ? -15.293 8.943 22.014 1.00 81.62 144 SER A C 1
ATOM 1101 O O . SER A 1 144 ? -15.088 10.102 22.364 1.00 81.62 144 SER A O 1
ATOM 1103 N N . LEU A 1 145 ? -14.443 7.948 22.276 1.00 81.94 145 LEU A N 1
ATOM 1104 C CA . LEU A 1 145 ? -13.133 8.118 22.898 1.00 81.94 145 LEU A CA 1
ATOM 1105 C C . LEU A 1 145 ? -12.016 8.177 21.855 1.00 81.94 145 LEU A C 1
ATOM 1107 O O . LEU A 1 145 ? -10.884 8.491 22.210 1.00 81.94 145 LEU A O 1
ATOM 1111 N N . SER A 1 146 ? -12.319 7.856 20.591 1.00 80.62 146 SER A N 1
ATOM 1112 C CA . SER A 1 146 ? -11.340 7.871 19.513 1.00 80.62 146 SER A CA 1
ATOM 1113 C C . SER A 1 146 ? -10.707 9.260 19.400 1.00 80.62 146 SER A C 1
ATOM 1115 O O . SER A 1 146 ? -11.435 10.255 19.335 1.00 80.62 146 SER A O 1
ATOM 1117 N N . PRO A 1 147 ? -9.371 9.343 19.271 1.00 77.94 147 PRO A N 1
ATOM 1118 C CA . PRO A 1 147 ? -8.675 10.543 18.821 1.00 77.94 147 PRO A CA 1
ATOM 1119 C C . PRO A 1 147 ? -9.270 11.150 17.547 1.00 77.94 147 PRO A C 1
ATOM 1121 O O . PRO A 1 147 ? -9.122 12.344 17.294 1.00 77.94 147 PRO A O 1
ATOM 1124 N N . CYS A 1 148 ? -9.935 10.304 16.757 1.00 77.44 148 CYS A N 1
ATOM 1125 C CA . CYS A 1 148 ? -10.579 10.631 15.504 1.00 77.44 148 CYS A CA 1
ATOM 1126 C C . CYS A 1 148 ? -11.976 10.009 15.408 1.00 77.44 148 CYS A C 1
ATOM 1128 O O . CYS A 1 148 ? -12.131 8.912 14.869 1.00 77.44 148 CYS A O 1
ATOM 1130 N N . PRO A 1 149 ? -13.014 10.697 15.905 1.00 74.94 149 PRO A N 1
ATOM 1131 C CA . PRO A 1 149 ? -14.380 10.172 15.917 1.00 74.94 149 PRO A CA 1
ATOM 1132 C C . PRO A 1 149 ? -15.056 10.182 14.536 1.00 74.94 149 PRO A C 1
ATOM 1134 O O . PRO A 1 149 ? -16.082 9.537 14.351 1.00 74.94 149 PRO A O 1
ATOM 1137 N N . GLN A 1 150 ? -14.512 10.932 13.572 1.00 78.94 150 GLN A N 1
ATOM 1138 C CA . GLN A 1 150 ? -15.055 11.071 12.213 1.00 78.94 150 GLN A CA 1
ATOM 1139 C C . GLN A 1 150 ? -14.234 10.318 11.155 1.00 78.94 150 GLN A C 1
ATOM 1141 O O . GLN A 1 150 ? -14.640 10.294 9.996 1.00 78.94 150 GLN A O 1
ATOM 1146 N N . ALA A 1 151 ? -13.086 9.743 11.526 1.00 76.06 151 ALA A N 1
ATOM 1147 C CA . ALA A 1 151 ? -12.178 9.171 10.546 1.00 76.06 151 ALA A CA 1
ATOM 1148 C C . ALA A 1 151 ? -12.706 7.857 9.976 1.00 76.06 151 ALA A C 1
ATOM 1150 O O . ALA A 1 151 ? -13.207 6.983 10.692 1.00 76.06 151 ALA A O 1
ATOM 1151 N N . LYS A 1 152 ? -12.566 7.731 8.665 1.00 74.19 152 LYS A N 1
ATOM 1152 C CA . LYS A 1 152 ? -12.855 6.537 7.886 1.00 74.19 152 LYS A CA 1
ATOM 1153 C C . LYS A 1 152 ? -11.553 5.804 7.568 1.00 74.19 152 LYS A C 1
ATOM 1155 O O . LYS A 1 152 ? -10.449 6.296 7.793 1.00 74.19 152 LYS A O 1
ATOM 1160 N N . ARG A 1 153 ? -11.684 4.584 7.049 1.00 69.50 153 ARG A N 1
ATOM 1161 C CA . ARG A 1 153 ? -10.549 3.847 6.485 1.00 69.50 153 ARG A CA 1
ATOM 1162 C C . ARG A 1 153 ? -9.911 4.696 5.372 1.00 69.50 153 ARG A C 1
ATOM 1164 O O . ARG A 1 153 ? -10.642 5.228 4.546 1.00 69.50 153 ARG A O 1
ATOM 1171 N N . GLY A 1 154 ? -8.585 4.806 5.379 1.00 68.75 154 GLY A N 1
ATOM 1172 C CA . GLY A 1 154 ? -7.827 5.653 4.452 1.00 68.75 154 GLY A CA 1
ATOM 1173 C C . GLY A 1 154 ? -7.647 7.107 4.903 1.00 68.75 154 GLY A C 1
ATOM 1174 O O . GLY A 1 154 ? -6.792 7.797 4.351 1.00 68.75 154 GLY A O 1
ATOM 1175 N N . ASP A 1 155 ? -8.363 7.567 5.936 1.00 75.38 155 ASP A N 1
ATOM 1176 C CA . ASP A 1 155 ? -8.170 8.921 6.455 1.00 75.38 155 ASP A CA 1
ATOM 1177 C C . ASP A 1 155 ? -6.870 9.016 7.260 1.00 75.38 155 ASP A C 1
ATOM 1179 O O . ASP A 1 155 ? -6.590 8.210 8.155 1.00 75.38 155 ASP A O 1
ATOM 1183 N N . PHE A 1 156 ? -6.099 10.068 6.991 1.00 71.75 156 PHE A N 1
ATOM 1184 C CA . PHE A 1 156 ? -4.959 10.437 7.817 1.00 71.75 156 PHE A CA 1
ATOM 1185 C C . PHE A 1 156 ? -5.418 11.311 8.978 1.00 71.75 156 PHE A C 1
ATOM 1187 O O . PHE A 1 156 ? -5.874 12.440 8.798 1.00 71.75 156 PHE A O 1
ATOM 1194 N N . CYS A 1 157 ? -5.229 10.801 10.189 1.00 73.81 157 CYS A N 1
ATOM 1195 C CA . CYS A 1 157 ? -5.415 11.572 11.402 1.00 73.81 157 CYS A CA 1
ATOM 1196 C C . CYS A 1 157 ? -4.087 11.935 12.032 1.00 73.81 157 CYS A C 1
ATOM 1198 O O . CYS A 1 157 ? -3.443 11.103 12.665 1.00 73.81 157 CYS A O 1
ATOM 1200 N N . LEU A 1 158 ? -3.730 13.212 11.956 1.00 67.12 158 LEU A N 1
ATOM 1201 C CA . LEU A 1 158 ? -2.631 13.740 12.749 1.00 67.12 158 LEU A CA 1
ATOM 1202 C C . LEU A 1 158 ? -3.084 13.869 14.204 1.00 67.12 158 LEU A C 1
ATOM 1204 O O . LEU A 1 158 ? -3.641 14.890 14.609 1.00 67.12 158 LEU A O 1
ATOM 1208 N N . HIS A 1 159 ? -2.847 12.828 14.999 1.00 66.56 159 HIS A N 1
ATOM 1209 C CA . HIS A 1 159 ? -3.025 12.919 16.439 1.00 66.56 159 HIS A CA 1
ATOM 1210 C C . HIS A 1 159 ? -1.711 13.297 17.116 1.00 66.56 159 HIS A C 1
ATOM 1212 O O . HIS A 1 159 ? -0.693 12.616 16.997 1.00 66.56 159 HIS A O 1
ATOM 1218 N N . ARG A 1 160 ? -1.740 14.383 17.888 1.00 63.72 160 ARG A N 1
ATOM 1219 C CA . ARG A 1 160 ? -0.698 14.645 18.874 1.00 63.72 160 ARG A CA 1
ATOM 1220 C C . ARG A 1 160 ? -1.027 13.799 20.094 1.00 63.72 160 ARG A C 1
ATOM 1222 O O . ARG A 1 160 ? -1.899 14.177 20.869 1.00 63.72 160 ARG A O 1
ATOM 1229 N N . TYR A 1 161 ? -0.300 12.703 20.290 1.00 59.47 161 TYR A N 1
ATOM 1230 C CA . TYR A 1 161 ? -0.298 12.043 21.590 1.00 59.47 161 TYR A CA 1
ATOM 1231 C C . TYR A 1 161 ? 0.189 13.069 22.621 1.00 59.47 161 TYR A C 1
ATOM 1233 O O . TYR A 1 161 ? 1.311 13.573 22.470 1.00 59.47 161 TYR A O 1
ATOM 1241 N N . PRO A 1 162 ? -0.623 13.452 23.626 1.00 53.16 162 PRO A N 1
ATOM 1242 C CA . PRO A 1 162 ? -0.093 14.219 24.737 1.00 53.16 162 PRO A CA 1
ATOM 1243 C C . PRO A 1 162 ? 1.041 13.379 25.316 1.00 53.16 162 PRO A C 1
ATOM 1245 O O . PRO A 1 162 ? 0.864 12.201 25.631 1.00 53.16 162 PRO A O 1
ATOM 1248 N N . SER A 1 163 ? 2.241 13.950 25.333 1.00 50.28 163 SER A N 1
ATOM 1249 C CA . SER A 1 163 ? 3.423 13.262 25.819 1.00 50.28 163 SER A CA 1
ATOM 1250 C C . SER A 1 163 ? 3.136 12.711 27.215 1.00 50.28 163 SER A C 1
ATOM 1252 O O . SER A 1 163 ? 2.540 13.385 28.054 1.00 50.28 163 SER A O 1
ATOM 1254 N N . LEU A 1 164 ? 3.634 11.508 27.502 1.00 46.12 164 LEU A N 1
ATOM 1255 C CA . LEU A 1 164 ? 3.728 10.937 28.854 1.00 46.12 164 LEU A CA 1
ATOM 1256 C C . LEU A 1 164 ? 4.634 11.777 29.793 1.00 46.12 164 LEU A C 1
ATOM 1258 O O . LEU A 1 164 ? 5.147 11.279 30.790 1.00 46.12 164 LEU A O 1
ATOM 1262 N N . ALA A 1 165 ? 4.859 13.058 29.486 1.00 43.94 165 ALA A N 1
ATOM 1263 C CA . ALA A 1 165 ? 5.804 13.939 30.152 1.00 43.94 165 ALA A CA 1
ATOM 1264 C C . ALA A 1 165 ? 5.381 14.348 31.571 1.00 43.94 165 ALA A C 1
ATOM 1266 O O . ALA A 1 165 ? 6.146 15.035 32.237 1.00 43.94 165 ALA A O 1
ATOM 1267 N N . THR A 1 166 ? 4.208 13.940 32.064 1.00 45.84 166 THR A N 1
ATOM 1268 C CA . THR A 1 166 ? 3.716 14.389 33.376 1.00 45.84 166 THR A CA 1
ATOM 1269 C C . THR A 1 166 ? 3.637 13.320 34.463 1.00 45.84 166 THR A C 1
ATOM 1271 O O . THR A 1 166 ? 3.261 13.673 35.575 1.00 45.84 166 THR A O 1
ATOM 1274 N N . SER A 1 167 ? 4.012 12.052 34.234 1.00 44.16 167 SER A N 1
ATOM 1275 C CA . SER A 1 167 ? 3.861 11.030 35.297 1.00 44.16 167 SER A CA 1
ATOM 1276 C C . SER A 1 167 ? 5.064 10.137 35.618 1.00 44.16 167 SER A C 1
ATOM 1278 O O . SER A 1 167 ? 4.948 9.321 36.527 1.00 44.16 167 SER A O 1
ATOM 1280 N N . VAL A 1 168 ? 6.234 10.305 34.982 1.00 46.41 168 VAL A N 1
ATOM 1281 C CA . VAL A 1 168 ? 7.406 9.426 35.251 1.00 46.41 168 VAL A CA 1
ATOM 1282 C C . VAL A 1 168 ? 8.654 10.155 35.778 1.00 46.41 168 VAL A C 1
ATOM 1284 O O . VAL A 1 168 ? 9.659 9.520 36.070 1.00 46.41 168 VAL A O 1
ATOM 1287 N N . TRP A 1 169 ? 8.594 11.464 36.034 1.00 33.22 169 TRP A N 1
ATOM 1288 C CA . TRP A 1 169 ? 9.666 12.156 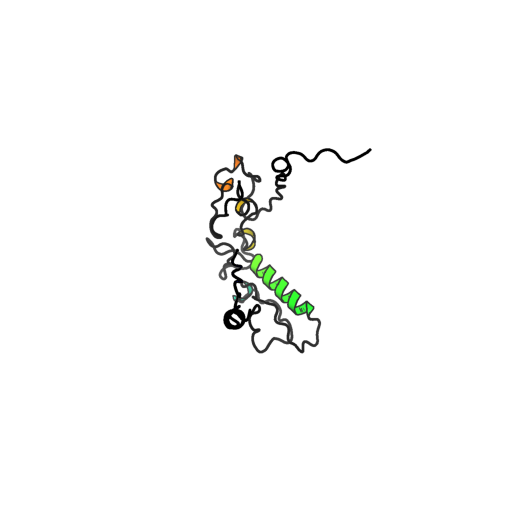36.765 1.00 33.22 169 TRP A CA 1
ATOM 1289 C C . TRP A 1 169 ? 9.135 12.816 38.041 1.00 33.22 169 TRP A C 1
ATOM 1291 O O . TRP A 1 169 ? 8.773 13.993 38.017 1.00 33.22 169 TRP A O 1
ATOM 1301 N N . PRO A 1 170 ? 9.092 12.106 39.182 1.00 39.28 170 PRO A N 1
ATOM 1302 C CA . PRO A 1 170 ? 9.076 12.788 40.459 1.00 39.28 170 PRO A CA 1
ATOM 1303 C C . PRO A 1 170 ? 10.477 13.373 40.702 1.00 39.28 170 PRO A C 1
ATOM 1305 O O . PRO A 1 170 ? 11.469 12.653 40.730 1.00 39.28 170 PRO A O 1
ATOM 1308 N N . ALA A 1 171 ? 10.528 14.690 40.896 1.00 44.88 171 ALA A N 1
ATOM 1309 C CA . ALA A 1 171 ? 11.603 15.418 41.570 1.00 44.88 171 ALA A CA 1
ATOM 1310 C C . ALA A 1 171 ? 13.014 15.389 40.944 1.00 44.88 171 ALA A C 1
ATOM 1312 O O . ALA A 1 171 ? 13.913 14.731 41.453 1.00 44.88 171 ALA A O 1
ATOM 1313 N N . LEU A 1 172 ? 13.272 16.279 39.982 1.00 40.72 172 LEU A N 1
ATOM 1314 C CA . LEU A 1 172 ? 14.528 17.040 39.982 1.00 40.72 172 LEU A CA 1
ATOM 1315 C C . LEU A 1 172 ? 14.201 18.515 39.747 1.00 40.72 172 LEU A C 1
ATOM 1317 O O . LEU A 1 172 ? 13.717 18.911 38.690 1.00 40.72 172 LEU A O 1
ATOM 1321 N N . GLY A 1 173 ? 14.371 19.295 40.813 1.00 39.25 173 GLY A N 1
ATOM 1322 C CA . GLY A 1 173 ? 14.016 20.702 40.886 1.00 39.25 173 GLY A CA 1
ATOM 1323 C C . GLY A 1 173 ? 14.798 21.593 39.921 1.00 39.25 173 GLY A C 1
ATOM 1324 O O . GLY A 1 173 ? 15.977 21.379 39.653 1.00 39.25 173 GLY A O 1
ATOM 1325 N N . THR A 1 174 ? 14.085 22.616 39.451 1.00 49.03 174 THR A N 1
ATOM 1326 C CA . THR A 1 174 ? 14.541 24.007 39.297 1.00 49.03 174 THR A CA 1
ATOM 1327 C C . THR A 1 174 ? 16.012 24.221 38.935 1.00 49.03 174 THR A C 1
ATOM 1329 O O . THR A 1 174 ? 16.832 24.432 39.823 1.00 49.03 174 THR A O 1
ATOM 1332 N N . TRP A 1 175 ? 16.304 24.330 37.638 1.00 41.12 175 TRP A N 1
ATOM 1333 C CA . TRP A 1 175 ? 17.425 25.138 37.147 1.00 41.12 175 TRP A CA 1
ATOM 1334 C C . TRP A 1 175 ? 17.050 25.808 35.825 1.00 41.12 175 TRP A C 1
ATOM 1336 O O . TRP A 1 175 ? 17.258 25.257 34.751 1.00 41.12 175 TRP A O 1
ATOM 1346 N N . TYR A 1 176 ? 16.496 27.014 35.917 1.00 30.59 176 TYR A N 1
ATOM 1347 C CA . TYR A 1 176 ? 16.668 28.033 34.886 1.00 30.59 176 TYR A CA 1
ATOM 1348 C C . TYR A 1 176 ? 16.716 29.392 35.592 1.00 30.59 176 TYR A C 1
ATOM 1350 O O . TYR A 1 176 ? 15.715 29.773 36.205 1.00 30.59 176 TYR A O 1
ATOM 1358 N N . PRO A 1 177 ? 17.862 30.094 35.601 1.00 50.66 177 PRO A N 1
ATOM 1359 C CA . PRO A 1 177 ? 17.881 31.490 35.984 1.00 50.66 177 PRO A CA 1
ATOM 1360 C C . PRO A 1 177 ? 17.353 32.335 34.818 1.00 50.66 177 PRO A C 1
ATOM 1362 O O . PRO A 1 177 ? 17.539 32.000 33.647 1.00 50.66 177 PRO A O 1
ATOM 1365 N N . SER A 1 178 ? 16.644 33.390 35.204 1.00 50.03 178 SER A N 1
ATOM 1366 C CA . SER A 1 178 ? 16.132 34.500 34.393 1.00 50.03 178 SER A CA 1
ATOM 1367 C C . SER A 1 178 ? 17.192 35.186 33.544 1.00 50.03 178 SER A C 1
ATOM 1369 O O . SER A 1 178 ? 18.306 35.374 34.087 1.00 50.03 178 SER A O 1
#

Secondary structure (DSSP, 8-state):
-----------THHHHHHHHHHTT-------SPPPPSSPPSSPPPP-TTSGGGGSPPSS----TT--S-THHHHHHHHHHHHHHHTSBBPTT-SS-B-TTS-TT-SSS-BGGGGSPPHHHHS-GGGPPPPPTT----HHHH-TTTSS-TTPPTT------PPPSTTTS----------